Protein AF-0000000084339346 (afdb_homodimer)

Secondary structure (DSSP, 8-state):
-PPPEEEEEEEEESTTPPPPPHHHHHHHHHH-S-EEEEEE-TTS-EEEEEE-EEEETTEEEEEEETTSHHHHHHHH--EEEEEE-B--SSSSEEEEEEEEEEE---HHHHHHHHHHHHHHH-GGG--EE-SSSEEETTEEEEEEEEEEEEEEEEEETTEEEEEEE--/-PPPEEEEEEEEESTTPPPPPHHHHHHHHHH-S-EEEEEE-TTS-EEEEEE-EEEETTEEEEEEETTSHHHHHHHH--EEEEEE-B--SSSSEEEEEEEEEEE---HHHHHHHHHHHHHHH-GGG--EE-SSSEEETTEEEEEEEEEEEEEEEEEETTEEEEEEE--

Radius of gyration: 19.72 Å; Cα contacts (8 Å, |Δi|>4): 810; chains: 2; bounding box: 47×57×42 Å

pLDDT: mean 95.98, std 5.04, range [59.41, 98.94]

Sequence (334 aa):
MTAPLTDPDPRYGEPGAPPTEWAEAERILATAELYWISTVRPDGRPHVTPLLAVWDDGALHVCTGAAERKARNIAANPRVALTTGRNDLVGGTDVVVECVAHRVTDPARLAELATAWEKKYGADWHFDVGAEGFTGPGGVAWVFRLDPTTAFAFGKGPYRQTRYRFTMTAPLTDPDPRYGEPGAPPTEWAEAERILATAELYWISTVRPDGRPHVTPLLAVWDDGALHVCTGAAERKARNIAANPRVALTTGRNDLVGGTDVVVECVAHRVTDPARLAELATAWEKKYGADWHFDVGAEGFTGPGGVAWVFRLDPTTAFAFGKGPYRQTRYRFT

Organism: Pseudonocardia thermophila (NCBI:txid1848)

Nearest PDB structures (foldseek):
  2hti-assembly1_A-2  TM=8.916E-01  e=1.149E-07  Halalkalibacterium halodurans
  2i02-assembly1_A  TM=7.801E-01  e=8.720E-09  Nostoc punctiforme PCC 73102
  3f7e-assembly1_B  TM=7.870E-01  e=8.682E-08  Mycolicibacterium smegmatis
  1rfe-assembly1_A  TM=7.920E-01  e=1.608E-07  Mycobacterium tuberculosis H37Rv
  2fg9-assembly1_A  TM=7.336E-01  e=2.013E-07  Bacteroides thetaiotaomicron VPI-5482

Structure (mmCIF, N/CA/C/O backbone):
data_AF-0000000084339346-model_v1
#
loop_
_entity.id
_entity.type
_entity.pdbx_description
1 polymer "Nitroimidazol reductase NimA, pyridoxamine 5'-phosphate oxidase superfamily"
#
loop_
_atom_site.group_PDB
_atom_site.id
_atom_site.type_symbol
_atom_site.label_atom_id
_atom_site.label_alt_id
_atom_site.label_comp_id
_atom_site.label_asym_id
_atom_site.label_entity_id
_atom_site.label_seq_id
_atom_site.pdbx_PDB_ins_code
_atom_site.Cartn_x
_atom_site.Cartn_y
_atom_site.Cartn_z
_atom_site.occupancy
_atom_site.B_iso_or_equiv
_atom_site.auth_seq_id
_atom_site.auth_comp_id
_atom_site.auth_asym_id
_atom_site.auth_atom_id
_atom_site.pdbx_PDB_model_num
ATOM 1 N N . MET A 1 1 ? 19.922 -15.75 -8.375 1 59.75 1 MET A N 1
ATOM 2 C CA . MET A 1 1 ? 19.906 -14.305 -8.602 1 59.75 1 MET A CA 1
ATOM 3 C C . MET A 1 1 ? 20.875 -13.602 -7.66 1 59.75 1 MET A C 1
ATOM 5 O O . MET A 1 1 ? 21.062 -14.031 -6.523 1 59.75 1 MET A O 1
ATOM 9 N N . THR A 1 2 ? 21.672 -12.711 -8.25 1 76.69 2 THR A N 1
ATOM 10 C CA . THR A 1 2 ? 22.641 -11.969 -7.453 1 76.69 2 THR A CA 1
ATOM 11 C C . THR A 1 2 ? 21.938 -11.102 -6.418 1 76.69 2 THR A C 1
ATOM 13 O O . THR A 1 2 ? 20.875 -10.555 -6.68 1 76.69 2 THR A O 1
ATOM 16 N N . ALA A 1 3 ? 22.422 -11.211 -5.227 1 87.06 3 ALA A N 1
ATOM 17 C CA . ALA A 1 3 ? 21.891 -10.367 -4.156 1 87.06 3 ALA A CA 1
ATOM 18 C C . ALA A 1 3 ? 21.891 -8.898 -4.566 1 87.06 3 ALA A C 1
ATOM 20 O O . ALA A 1 3 ? 22.828 -8.422 -5.211 1 87.06 3 ALA A O 1
ATOM 21 N N . PRO A 1 4 ? 20.797 -8.25 -4.297 1 93.75 4 PRO A N 1
ATOM 22 C CA . PRO A 1 4 ? 20.75 -6.828 -4.652 1 93.75 4 PRO A CA 1
ATOM 23 C C . PRO A 1 4 ? 21.719 -5.98 -3.84 1 93.75 4 PRO A C 1
ATOM 25 O O . PRO A 1 4 ? 22.219 -6.426 -2.799 1 93.75 4 PRO A O 1
ATOM 28 N N . LEU A 1 5 ? 22.047 -4.77 -4.336 1 93 5 LEU A N 1
ATOM 29 C CA . LEU A 1 5 ? 22.875 -3.807 -3.611 1 93 5 LEU A CA 1
ATOM 30 C C . LEU A 1 5 ? 22.078 -3.145 -2.494 1 93 5 LEU A C 1
ATOM 32 O O . LEU A 1 5 ? 21 -2.604 -2.734 1 93 5 LEU A O 1
ATOM 36 N N . THR A 1 6 ? 22.594 -3.254 -1.322 1 92.38 6 THR A N 1
ATOM 37 C CA . THR A 1 6 ? 21.953 -2.664 -0.151 1 92.38 6 THR A CA 1
ATOM 38 C C . THR A 1 6 ? 22.5 -1.26 0.107 1 92.38 6 THR A C 1
ATOM 40 O O . THR A 1 6 ? 23.703 -1.076 0.286 1 92.38 6 THR A O 1
ATOM 43 N N . ASP A 1 7 ? 21.562 -0.334 0.116 1 91.12 7 ASP A N 1
ATOM 44 C CA . ASP A 1 7 ? 21.922 1.072 0.271 1 91.12 7 ASP A CA 1
ATOM 45 C C . ASP A 1 7 ? 21.078 1.737 1.357 1 91.12 7 ASP A C 1
ATOM 47 O O . ASP A 1 7 ? 19.938 2.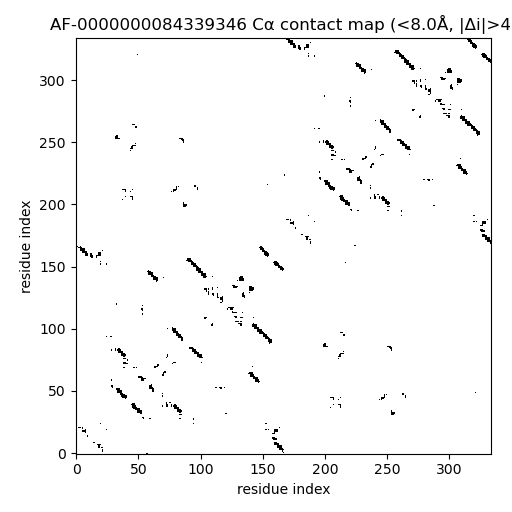125 1.113 1 91.12 7 ASP A O 1
ATOM 51 N N . PRO A 1 8 ? 21.672 1.896 2.527 1 88.12 8 PRO A N 1
ATOM 52 C CA . PRO A 1 8 ? 20.922 2.658 3.527 1 88.12 8 PRO A CA 1
ATOM 53 C C . PRO A 1 8 ? 20.75 4.125 3.145 1 88.12 8 PRO A C 1
ATOM 55 O O . PRO A 1 8 ? 21.656 4.727 2.562 1 88.12 8 PRO A O 1
ATOM 58 N N . ASP A 1 9 ? 19.562 4.656 3.348 1 87.12 9 ASP A N 1
ATOM 59 C CA . ASP A 1 9 ? 19.328 6.074 3.104 1 87.12 9 ASP A CA 1
ATOM 60 C C . ASP A 1 9 ? 19.344 6.863 4.41 1 87.12 9 ASP A C 1
ATOM 62 O O . ASP A 1 9 ? 18.344 6.891 5.133 1 87.12 9 ASP A O 1
ATOM 66 N N . PRO A 1 10 ? 20.406 7.551 4.668 1 82.12 10 PRO A N 1
ATOM 67 C CA . PRO A 1 10 ? 20.547 8.211 5.969 1 82.12 10 PRO A CA 1
ATOM 68 C C . PRO A 1 10 ? 19.641 9.43 6.113 1 82.12 10 PRO A C 1
ATOM 70 O O . PRO A 1 10 ? 19.484 9.969 7.211 1 82.12 10 PRO A O 1
ATOM 73 N N . ARG A 1 11 ? 19.094 9.82 5.051 1 81.56 11 ARG A N 1
ATOM 74 C CA . ARG A 1 11 ? 18.188 10.969 5.121 1 81.56 11 ARG A CA 1
ATOM 75 C C . ARG A 1 11 ? 16.922 10.625 5.883 1 81.56 11 ARG A C 1
ATOM 77 O O . ARG A 1 11 ? 16.219 11.508 6.379 1 81.56 11 ARG A O 1
ATOM 84 N N . TYR A 1 12 ? 16.703 9.289 5.879 1 84.94 12 TYR A N 1
ATOM 85 C CA . TYR A 1 12 ? 15.445 8.844 6.465 1 84.94 12 TYR A CA 1
ATOM 86 C C . TYR A 1 12 ? 15.68 7.855 7.598 1 84.94 12 TYR A C 1
ATOM 88 O O . TYR A 1 12 ? 16.234 6.777 7.379 1 84.94 12 TYR A O 1
ATOM 96 N N . GLY A 1 13 ? 15.25 8.281 8.734 1 85.5 13 GLY A N 1
ATOM 97 C CA . GLY A 1 13 ? 15.43 7.43 9.898 1 85.5 13 GLY A CA 1
ATOM 98 C C . GLY A 1 13 ? 16.297 8.062 10.977 1 85.5 13 GLY A C 1
ATOM 99 O O . GLY A 1 13 ? 16.625 9.242 10.898 1 85.5 13 GLY A O 1
ATOM 100 N N . GLU A 1 14 ? 16.547 7.254 11.984 1 90.06 14 GLU A N 1
ATOM 101 C CA . GLU A 1 14 ? 17.344 7.703 13.125 1 90.06 14 GLU A CA 1
ATOM 102 C C . GLU A 1 14 ? 18.828 7.652 12.805 1 90.06 14 GLU A C 1
ATOM 104 O O . GLU A 1 14 ? 19.297 6.727 12.148 1 90.06 14 GLU A O 1
ATOM 109 N N . PRO A 1 15 ? 19.516 8.68 13.273 1 88 15 PRO A N 1
ATOM 110 C CA . PRO A 1 15 ? 20.953 8.688 13.039 1 88 15 PRO A CA 1
ATOM 111 C C . PRO A 1 15 ? 21.641 7.418 13.539 1 88 15 PRO A C 1
ATOM 113 O O . PRO A 1 15 ? 21.375 6.961 14.648 1 88 15 PRO A O 1
ATOM 116 N N . GLY A 1 16 ? 22.438 6.824 12.68 1 88.06 16 GLY A N 1
ATOM 117 C CA . GLY A 1 16 ? 23.266 5.695 13.078 1 88.06 16 GLY A CA 1
ATOM 118 C C . GLY A 1 16 ? 22.531 4.367 13.008 1 88.06 16 GLY A C 1
ATOM 119 O O . GLY A 1 16 ? 23.125 3.318 13.297 1 88.06 16 GLY A O 1
ATOM 120 N N . ALA A 1 17 ? 21.266 4.43 12.703 1 91.25 17 ALA A N 1
ATOM 121 C CA . ALA A 1 17 ? 20.531 3.17 12.586 1 91.25 17 ALA A CA 1
ATOM 122 C C . ALA A 1 17 ? 21.125 2.293 11.484 1 91.25 17 ALA A C 1
ATOM 124 O O . ALA A 1 17 ? 21.312 2.75 10.359 1 91.25 17 ALA A O 1
ATOM 125 N N . PRO A 1 18 ? 21.438 1.086 11.766 1 92.38 18 PRO A N 1
ATOM 126 C CA . PRO A 1 18 ? 22 0.207 10.742 1 92.38 18 PRO A CA 1
ATOM 127 C C . PRO A 1 18 ? 20.984 -0.182 9.672 1 92.38 18 PRO A C 1
ATOM 129 O O . PRO A 1 18 ? 19.781 -0.209 9.938 1 92.38 18 PRO A O 1
ATOM 132 N N . PRO A 1 19 ? 21.531 -0.507 8.469 1 95 19 PRO A N 1
ATOM 133 C CA . PRO A 1 19 ? 20.609 -0.946 7.426 1 95 19 PRO A CA 1
ATOM 134 C C . PRO A 1 19 ? 19.953 -2.285 7.746 1 95 19 PRO A C 1
ATOM 136 O O . PRO A 1 19 ? 20.484 -3.072 8.531 1 95 19 PRO A O 1
ATOM 139 N N . THR A 1 20 ? 18.734 -2.463 7.223 1 96.81 20 THR A N 1
ATOM 140 C CA . THR A 1 20 ? 18.141 -3.797 7.195 1 96.81 20 THR A CA 1
ATOM 141 C C . THR A 1 20 ? 18.797 -4.656 6.117 1 96.81 20 THR A C 1
ATOM 143 O O . THR A 1 20 ? 18.734 -4.332 4.93 1 96.81 20 THR A O 1
ATOM 146 N N . GLU A 1 21 ? 19.375 -5.699 6.504 1 96.69 21 GLU A N 1
ATOM 147 C CA . GLU A 1 21 ? 20.016 -6.566 5.516 1 96.69 21 GLU A CA 1
ATOM 148 C C . GLU A 1 21 ? 18.984 -7.207 4.594 1 96.69 21 GLU A C 1
ATOM 150 O O . GLU A 1 21 ? 17.859 -7.504 5.016 1 96.69 21 GLU A O 1
ATOM 155 N N . TRP A 1 22 ? 19.453 -7.445 3.371 1 97.12 22 TRP A N 1
ATOM 156 C CA . TRP A 1 22 ? 18.547 -8.016 2.385 1 97.12 22 TRP A CA 1
ATOM 157 C C . TRP A 1 22 ? 17.984 -9.344 2.867 1 97.12 22 TRP A C 1
ATOM 159 O O . TRP A 1 22 ? 16.797 -9.641 2.656 1 97.12 22 TRP A O 1
ATOM 169 N N . ALA A 1 23 ? 18.766 -10.156 3.504 1 97.25 23 ALA A N 1
ATOM 170 C CA . ALA A 1 23 ? 18.312 -11.461 3.986 1 97.25 23 ALA A CA 1
ATOM 171 C C . ALA A 1 23 ? 17.109 -11.312 4.902 1 97.25 23 ALA A C 1
ATOM 173 O O . ALA A 1 23 ? 16.188 -12.148 4.875 1 97.25 23 ALA A O 1
ATOM 174 N N . GLU A 1 24 ? 17.109 -10.289 5.688 1 97.31 24 GLU A N 1
ATOM 175 C CA . GLU A 1 24 ? 15.977 -10.031 6.574 1 97.31 24 GLU A CA 1
ATOM 176 C C . GLU A 1 24 ? 14.742 -9.602 5.785 1 97.31 24 GLU A C 1
ATOM 178 O O . GLU A 1 24 ? 13.641 -10.109 6.023 1 97.31 24 GLU A O 1
ATOM 183 N N . ALA A 1 25 ? 14.914 -8.68 4.805 1 98.12 25 ALA A N 1
ATOM 184 C CA . ALA A 1 25 ? 13.805 -8.242 3.959 1 98.12 25 ALA A CA 1
ATOM 185 C C . ALA A 1 25 ? 13.227 -9.414 3.172 1 98.12 25 ALA A C 1
ATOM 187 O O . ALA A 1 25 ? 12.008 -9.547 3.047 1 98.12 25 ALA A O 1
ATOM 188 N N . GLU A 1 26 ? 14.078 -10.203 2.703 1 98.06 26 GLU A N 1
ATOM 189 C CA . GLU A 1 26 ? 13.664 -11.375 1.938 1 98.06 26 GLU A CA 1
ATOM 190 C C . GLU A 1 26 ? 12.852 -12.336 2.797 1 98.06 26 GLU A C 1
ATOM 192 O O . GLU A 1 26 ? 11.844 -12.891 2.34 1 98.06 26 GLU A O 1
ATOM 197 N N . ARG A 1 27 ? 13.305 -12.57 4.004 1 98.25 27 ARG A N 1
ATOM 198 C CA . ARG A 1 27 ? 12.555 -13.414 4.926 1 98.25 27 ARG A CA 1
ATOM 199 C C . ARG A 1 27 ? 11.164 -12.844 5.184 1 98.25 27 ARG A C 1
ATOM 201 O O . ARG A 1 27 ? 10.18 -13.586 5.223 1 98.25 27 ARG A O 1
ATOM 208 N N . ILE A 1 28 ? 11.086 -11.547 5.32 1 98.62 28 ILE A N 1
ATOM 209 C CA . ILE A 1 28 ? 9.805 -10.883 5.535 1 98.62 28 ILE A CA 1
ATOM 210 C C . ILE A 1 28 ? 8.906 -11.102 4.324 1 98.62 28 ILE A C 1
ATOM 212 O O . ILE A 1 28 ? 7.738 -11.477 4.473 1 98.62 28 ILE A O 1
ATOM 216 N N . LEU A 1 29 ? 9.453 -10.961 3.139 1 98.56 29 LEU A N 1
ATOM 217 C CA . LEU A 1 29 ? 8.688 -11.164 1.912 1 98.56 29 LEU A CA 1
ATOM 218 C C . LEU A 1 29 ? 8.203 -12.609 1.812 1 98.56 29 LEU A C 1
ATOM 220 O O . LEU A 1 29 ? 7.059 -12.852 1.414 1 98.56 29 LEU A O 1
ATOM 224 N N . ALA A 1 30 ? 9.023 -13.5 2.205 1 98.56 30 ALA A N 1
ATOM 225 C CA . ALA A 1 30 ? 8.727 -14.922 2.047 1 98.56 30 ALA A CA 1
ATOM 226 C C . ALA A 1 30 ? 7.66 -15.367 3.045 1 98.56 30 ALA A C 1
ATOM 228 O O . ALA A 1 30 ? 6.855 -16.25 2.75 1 98.56 30 ALA A O 1
ATOM 229 N N . THR A 1 31 ? 7.609 -14.75 4.207 1 98.44 31 THR A N 1
ATOM 230 C CA . THR A 1 31 ? 6.793 -15.305 5.281 1 98.44 31 THR A CA 1
ATOM 231 C C . THR A 1 31 ? 5.523 -14.477 5.477 1 98.44 31 THR A C 1
ATOM 233 O O . THR A 1 31 ? 4.59 -14.914 6.156 1 98.44 31 THR A O 1
ATOM 236 N N . ALA A 1 32 ? 5.496 -13.25 4.938 1 98.62 32 ALA A N 1
ATOM 237 C CA . ALA A 1 32 ? 4.297 -12.43 5.082 1 98.62 32 ALA A CA 1
ATOM 238 C C . ALA A 1 32 ? 3.055 -13.18 4.602 1 98.62 32 ALA A C 1
ATOM 240 O O . ALA A 1 32 ? 3.104 -13.891 3.598 1 98.62 32 ALA A O 1
ATOM 241 N N . GLU A 1 33 ? 1.927 -12.992 5.27 1 98.62 33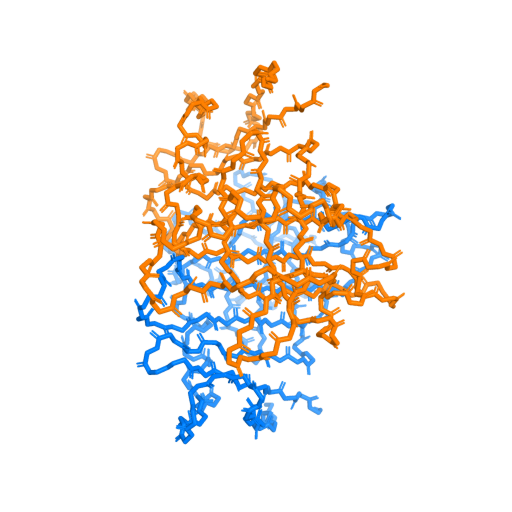 GLU A N 1
ATOM 242 C CA . GLU A 1 33 ? 0.697 -13.688 4.91 1 98.62 33 GLU A CA 1
ATOM 243 C C . GLU A 1 33 ? -0.072 -12.93 3.83 1 98.62 33 GLU A C 1
ATOM 245 O O . GLU A 1 33 ? -0.75 -13.539 3.002 1 98.62 33 GLU A O 1
ATOM 250 N N . LEU A 1 34 ? -0.039 -11.672 3.891 1 98.69 34 LEU A N 1
ATOM 251 C CA . LEU A 1 34 ? -0.833 -10.812 3.02 1 98.69 34 LEU A CA 1
ATOM 252 C C . LEU A 1 34 ? 0.01 -9.672 2.473 1 98.69 34 LEU A C 1
ATOM 254 O O . LEU A 1 34 ? 0.98 -9.25 3.107 1 98.69 34 LEU A O 1
ATOM 258 N N . TYR A 1 35 ? -0.315 -9.234 1.311 1 98.88 35 TYR A N 1
ATOM 259 C CA . TYR A 1 35 ? 0.328 -8.117 0.622 1 98.88 35 TYR A CA 1
ATOM 260 C C . TYR A 1 35 ? -0.708 -7.164 0.041 1 98.88 35 TYR A C 1
ATOM 262 O O . TYR A 1 35 ? -1.89 -7.504 -0.057 1 98.88 35 TYR A O 1
ATOM 270 N N . TRP A 1 36 ? -0.318 -5.953 -0.237 1 98.94 36 TRP A N 1
ATOM 271 C CA . TRP A 1 36 ? -1.094 -5.023 -1.051 1 98.94 36 TRP A CA 1
ATOM 272 C C . TRP A 1 36 ? -0.366 -4.703 -2.354 1 98.94 36 TRP A C 1
ATOM 274 O O . TRP A 1 36 ? 0.794 -4.285 -2.336 1 98.94 36 TRP A O 1
ATOM 284 N N . ILE A 1 37 ? -1.044 -4.914 -3.449 1 98.94 37 ILE A N 1
ATOM 285 C CA . ILE A 1 37 ? -0.45 -4.559 -4.734 1 98.94 37 ILE A CA 1
ATOM 286 C C . ILE A 1 37 ? -0.959 -3.191 -5.18 1 98.94 37 ILE A C 1
ATOM 288 O O . ILE A 1 37 ? -2.16 -2.92 -5.121 1 98.94 37 ILE A O 1
ATOM 292 N N . SER A 1 38 ? -0.048 -2.342 -5.559 1 98.94 38 SER A N 1
ATOM 293 C CA . SER A 1 38 ? -0.352 -1.052 -6.168 1 98.94 38 SER A CA 1
ATOM 294 C C . SER A 1 38 ? -0.122 -1.087 -7.676 1 98.94 38 SER A C 1
ATOM 296 O O . SER A 1 38 ? 1.004 -1.294 -8.133 1 98.94 38 SER A O 1
ATOM 298 N N . THR A 1 39 ? -1.154 -0.955 -8.398 1 98.94 39 THR A N 1
ATOM 299 C CA . THR A 1 39 ? -1.119 -0.802 -9.852 1 98.94 39 THR A CA 1
ATOM 300 C C . THR A 1 39 ? -1.596 0.588 -10.258 1 98.94 39 THR A C 1
ATOM 302 O O . THR A 1 39 ? -1.964 1.399 -9.406 1 98.94 39 THR A O 1
ATOM 305 N N . VAL A 1 40 ? -1.451 0.902 -11.578 1 98.88 40 VAL A N 1
ATOM 306 C CA . VAL A 1 40 ? -1.853 2.225 -12.047 1 98.88 40 VAL A CA 1
ATOM 307 C C . VAL A 1 40 ? -2.939 2.088 -13.109 1 98.88 40 VAL A C 1
ATOM 309 O O . VAL A 1 40 ? -2.768 1.362 -14.094 1 98.88 40 VAL A O 1
ATOM 312 N N . ARG A 1 41 ? -4.066 2.732 -12.844 1 98.44 41 ARG A N 1
ATOM 313 C CA . ARG A 1 41 ? -5.172 2.76 -13.797 1 98.44 41 ARG A CA 1
ATOM 314 C C . ARG A 1 41 ? -4.789 3.521 -15.062 1 98.44 41 ARG A C 1
ATOM 316 O O . ARG A 1 41 ? -3.863 4.332 -15.047 1 98.44 41 ARG A O 1
ATOM 323 N N . PRO A 1 42 ? -5.582 3.348 -16.156 1 97.25 42 PRO A N 1
ATOM 324 C CA . PRO A 1 42 ? -5.285 4.055 -17.406 1 97.25 42 PRO A CA 1
ATOM 325 C C . PRO A 1 42 ? -5.336 5.574 -17.25 1 97.25 42 PRO A C 1
ATOM 327 O O . PRO A 1 42 ? -4.645 6.297 -17.969 1 97.25 42 PRO A O 1
ATOM 330 N N . ASP A 1 43 ? -6.051 6.074 -16.297 1 96.94 43 ASP A N 1
ATOM 331 C CA . ASP A 1 43 ? -6.188 7.512 -16.109 1 96.94 43 ASP A CA 1
ATOM 332 C C . ASP A 1 43 ? -5.141 8.039 -15.133 1 96.94 43 ASP A C 1
ATOM 334 O O . ASP A 1 43 ? -5.207 9.195 -14.703 1 96.94 43 ASP A O 1
ATOM 338 N N . GLY A 1 44 ? -4.242 7.156 -14.688 1 97.56 44 GLY A N 1
ATOM 339 C CA . GLY A 1 44 ? -3.104 7.586 -13.891 1 97.56 44 GLY A CA 1
ATOM 340 C C . GLY A 1 44 ? -3.332 7.449 -12.398 1 97.56 44 GLY A C 1
ATOM 341 O O . GLY A 1 44 ? -2.432 7.715 -11.602 1 97.56 44 GLY A O 1
ATOM 342 N N . ARG A 1 45 ? -4.508 7.016 -11.977 1 98.19 45 ARG A N 1
ATOM 343 C CA . ARG A 1 45 ? -4.797 6.832 -10.555 1 98.19 45 ARG A CA 1
ATOM 344 C C . ARG A 1 45 ? -4.184 5.539 -10.031 1 98.19 45 ARG A C 1
ATOM 346 O O . ARG A 1 45 ? -4.238 4.508 -10.703 1 98.19 45 ARG A O 1
ATOM 353 N N . PRO A 1 46 ? -3.592 5.66 -8.828 1 98.81 46 PRO A N 1
ATOM 354 C CA . PRO A 1 46 ? -3.191 4.387 -8.234 1 98.81 46 PRO A CA 1
ATOM 355 C C . PRO A 1 46 ? -4.387 3.521 -7.832 1 98.81 46 PRO A C 1
ATOM 357 O O . PRO A 1 46 ? -5.465 4.047 -7.547 1 98.81 46 PRO A O 1
ATOM 360 N N . HIS A 1 47 ? -4.258 2.258 -7.902 1 98.81 47 HIS A N 1
ATOM 361 C CA . HIS A 1 47 ? -5.215 1.229 -7.512 1 98.81 47 HIS A CA 1
ATOM 362 C C . HIS A 1 47 ? -4.566 0.194 -6.594 1 98.81 47 HIS A C 1
ATOM 364 O O . HIS A 1 47 ? -3.588 -0.453 -6.977 1 98.81 47 HIS A O 1
ATOM 370 N N . VAL A 1 48 ? -5.082 0.053 -5.352 1 98.94 48 VAL A N 1
ATOM 371 C CA . VAL A 1 48 ? -4.441 -0.809 -4.363 1 98.94 48 VAL A CA 1
ATOM 372 C C . VAL A 1 48 ? -5.438 -1.853 -3.863 1 98.94 48 VAL A C 1
ATOM 374 O O . VAL A 1 48 ? -6.547 -1.512 -3.451 1 98.94 48 VAL A O 1
ATOM 377 N N . THR A 1 49 ? -5.074 -3.088 -3.902 1 98.69 49 THR A N 1
ATOM 378 C CA . THR A 1 49 ? -5.895 -4.176 -3.381 1 98.69 49 THR A CA 1
ATOM 379 C C . THR A 1 49 ? -5.031 -5.199 -2.643 1 98.69 49 THR A C 1
ATOM 381 O O . THR A 1 49 ? -3.861 -5.391 -2.98 1 98.69 49 THR A O 1
ATOM 384 N N . PRO A 1 50 ? -5.594 -5.805 -1.652 1 98.56 50 PRO A N 1
ATOM 385 C CA . PRO A 1 50 ? -4.863 -6.898 -1.003 1 98.56 50 PRO A CA 1
ATOM 386 C C . PRO A 1 50 ? -4.879 -8.188 -1.821 1 98.56 50 PRO A C 1
ATOM 388 O O . PRO A 1 50 ? -5.797 -8.406 -2.615 1 98.56 50 PRO A O 1
ATOM 391 N N . LEU A 1 51 ? -3.859 -9 -1.646 1 98.38 51 LEU A N 1
ATOM 392 C CA . LEU A 1 51 ? -3.812 -10.312 -2.277 1 98.38 51 LEU A CA 1
ATOM 393 C C . LEU A 1 51 ? -2.711 -11.172 -1.663 1 98.38 51 LEU A C 1
ATOM 395 O O . LEU A 1 51 ? -1.91 -10.68 -0.863 1 98.38 51 LEU A O 1
ATOM 399 N N . LEU A 1 52 ? -2.66 -12.438 -1.98 1 98.38 52 LEU A N 1
ATOM 400 C CA . LEU A 1 52 ? -1.643 -13.383 -1.537 1 98.38 52 LEU A CA 1
ATOM 401 C C . LEU A 1 52 ? -0.47 -13.414 -2.512 1 98.38 52 LEU A C 1
ATOM 403 O O . LEU A 1 52 ? -0.636 -13.133 -3.699 1 98.38 52 LEU A O 1
ATOM 407 N N . ALA A 1 53 ? 0.645 -13.742 -2.023 1 98.88 53 ALA A N 1
ATOM 408 C CA . ALA A 1 53 ? 1.828 -13.898 -2.865 1 98.88 53 ALA A CA 1
ATOM 409 C C . ALA A 1 53 ? 2.721 -15.023 -2.354 1 98.88 53 ALA A C 1
ATOM 411 O O . ALA A 1 53 ? 2.689 -15.359 -1.165 1 98.88 53 ALA A O 1
ATOM 412 N N . VAL A 1 54 ? 3.492 -15.555 -3.234 1 98.81 54 VAL A N 1
ATOM 413 C CA . VAL A 1 54 ? 4.516 -16.547 -2.922 1 98.81 54 VAL A CA 1
ATOM 414 C C . VAL A 1 54 ? 5.879 -16.062 -3.402 1 98.81 54 VAL A C 1
ATOM 416 O O . VAL A 1 54 ? 6.012 -15.578 -4.535 1 98.81 54 VAL A O 1
ATOM 419 N N . TRP A 1 55 ? 6.801 -16.062 -2.494 1 98.5 55 TRP A N 1
ATOM 420 C CA . TRP A 1 55 ? 8.188 -15.773 -2.846 1 98.5 55 TRP A CA 1
ATOM 421 C C . TRP A 1 55 ? 8.891 -17.031 -3.354 1 98.5 55 TRP A C 1
ATOM 423 O O . TRP A 1 55 ? 9 -18.031 -2.631 1 98.5 55 TRP A O 1
ATOM 433 N N . ASP A 1 56 ? 9.289 -17.016 -4.617 1 97.88 56 ASP A N 1
ATOM 434 C CA . ASP A 1 56 ? 9.961 -18.156 -5.242 1 97.88 56 ASP A CA 1
ATOM 435 C C . ASP A 1 56 ? 10.898 -17.688 -6.355 1 97.88 56 ASP A C 1
ATOM 437 O O . ASP A 1 56 ? 10.555 -16.812 -7.152 1 97.88 56 ASP A O 1
ATOM 441 N N . ASP A 1 57 ? 12.148 -18.203 -6.352 1 95.75 57 ASP A N 1
ATOM 442 C CA . ASP A 1 57 ? 13.148 -17.922 -7.371 1 95.75 57 ASP A CA 1
ATOM 443 C C . ASP A 1 57 ? 13.438 -16.422 -7.473 1 95.75 57 ASP A C 1
ATOM 445 O O . ASP A 1 57 ? 13.398 -15.852 -8.562 1 95.75 57 ASP A O 1
ATOM 449 N N . GLY A 1 58 ? 13.531 -15.773 -6.375 1 96.06 58 GLY A N 1
ATOM 450 C CA . GLY A 1 58 ? 13.992 -14.391 -6.301 1 96.06 58 GLY A CA 1
ATOM 451 C C . GLY A 1 58 ? 12.922 -13.383 -6.691 1 96.06 58 GLY A C 1
ATOM 452 O O . GLY A 1 58 ? 13.234 -12.234 -7.016 1 96.06 58 GLY A O 1
ATOM 453 N N . ALA A 1 59 ? 11.656 -13.82 -6.652 1 97.88 59 ALA A N 1
ATOM 454 C CA . ALA A 1 59 ? 10.57 -12.922 -7.027 1 97.88 59 ALA A CA 1
ATOM 455 C C . ALA A 1 59 ? 9.289 -13.266 -6.277 1 97.88 59 ALA A C 1
ATOM 457 O O . ALA A 1 59 ? 9.117 -14.398 -5.824 1 97.88 59 ALA A O 1
ATOM 458 N N . LEU A 1 60 ? 8.484 -12.297 -6.16 1 98.5 60 LEU A N 1
ATOM 459 C CA . LEU A 1 60 ? 7.113 -12.547 -5.715 1 98.5 60 LEU A CA 1
ATOM 460 C C . LEU A 1 60 ? 6.238 -12.984 -6.883 1 98.5 60 LEU A C 1
ATOM 462 O O . LEU A 1 60 ? 6.383 -12.477 -8 1 98.5 60 LEU A O 1
ATOM 466 N N . HIS A 1 61 ? 5.355 -13.898 -6.621 1 98.94 61 HIS A N 1
ATOM 467 C CA . HIS A 1 61 ? 4.316 -14.32 -7.551 1 98.94 61 HIS A CA 1
ATOM 468 C C . HIS A 1 61 ? 2.926 -14.062 -6.98 1 98.94 61 HIS A C 1
ATOM 470 O O . HIS A 1 61 ? 2.68 -14.312 -5.797 1 98.94 61 HIS A O 1
ATOM 476 N N . VAL A 1 62 ? 2.07 -13.531 -7.832 1 98.88 62 VAL A N 1
ATOM 477 C CA . VAL A 1 62 ? 0.694 -13.258 -7.426 1 98.88 62 VAL A CA 1
ATOM 478 C C . VAL A 1 62 ? -0.272 -13.844 -8.453 1 98.88 62 VAL A C 1
ATOM 480 O O . VAL A 1 62 ? 0.134 -14.211 -9.555 1 98.88 62 VAL A O 1
ATOM 483 N N . CYS A 1 63 ? -1.539 -13.938 -8.078 1 98.44 63 CYS A N 1
ATOM 484 C CA . CYS A 1 63 ? -2.578 -14.328 -9.023 1 98.44 63 CYS A CA 1
ATOM 485 C C . CYS A 1 63 ? -3.852 -13.516 -8.797 1 98.44 63 CYS A C 1
ATOM 487 O O . CYS A 1 63 ? -4.074 -13 -7.707 1 98.44 63 CYS A O 1
ATOM 489 N N . THR A 1 64 ? -4.547 -13.32 -9.758 1 97.38 64 THR A N 1
ATOM 490 C CA . THR A 1 64 ? -5.789 -12.562 -9.734 1 97.38 64 THR A CA 1
ATOM 491 C C . THR A 1 64 ? -6.695 -12.961 -10.891 1 97.38 64 THR A C 1
ATOM 493 O O . THR A 1 64 ? -6.215 -13.422 -11.93 1 97.38 64 THR A O 1
ATOM 496 N N . GLY A 1 65 ? -8.008 -12.797 -10.672 1 95.56 65 GLY A N 1
ATOM 497 C CA . GLY A 1 65 ? -8.914 -13.023 -11.789 1 95.56 65 GLY A CA 1
ATOM 498 C C . GLY A 1 65 ? -8.578 -12.18 -13.008 1 95.56 65 GLY A C 1
ATOM 499 O O . GLY A 1 65 ? -8.219 -11.016 -12.875 1 95.56 65 GLY A O 1
ATOM 500 N N . ALA A 1 66 ? -8.75 -12.773 -14.141 1 90.81 66 ALA A N 1
ATOM 501 C CA . ALA A 1 66 ? -8.367 -12.133 -15.398 1 90.81 66 ALA A CA 1
ATOM 502 C C . ALA A 1 66 ? -9.188 -10.867 -15.641 1 90.81 66 ALA A C 1
ATOM 504 O O . ALA A 1 66 ? -8.711 -9.93 -16.297 1 90.81 66 ALA A O 1
ATOM 505 N N . ALA A 1 67 ? -10.383 -10.812 -15.125 1 92.38 67 ALA A N 1
ATOM 506 C CA . ALA A 1 67 ? -11.273 -9.688 -15.398 1 92.38 67 ALA A CA 1
ATOM 507 C C . ALA A 1 67 ? -11.164 -8.625 -14.312 1 92.38 67 ALA A C 1
ATOM 509 O O . ALA A 1 67 ? -11.789 -7.562 -14.406 1 92.38 67 ALA A O 1
ATOM 510 N N . GLU A 1 68 ? -10.406 -8.875 -13.297 1 95.25 68 GLU A N 1
ATOM 511 C CA . GLU A 1 68 ? -10.266 -7.922 -12.195 1 95.25 68 GLU A CA 1
ATOM 512 C C . GLU A 1 68 ? -9.484 -6.688 -12.625 1 95.25 68 GLU A C 1
ATOM 514 O O . GLU A 1 68 ? -8.672 -6.75 -13.555 1 95.25 68 GLU A O 1
ATOM 519 N N . ARG A 1 69 ? -9.742 -5.609 -11.961 1 96.19 69 ARG A N 1
ATOM 520 C CA . ARG A 1 69 ? -9.172 -4.312 -12.312 1 96.19 69 ARG A CA 1
ATOM 521 C C . ARG A 1 69 ? -7.648 -4.367 -12.297 1 96.19 69 ARG A C 1
ATOM 523 O O . ARG A 1 69 ? -6.996 -3.814 -13.188 1 96.19 69 ARG A O 1
ATOM 530 N N . LYS A 1 70 ? -7.066 -5.047 -11.258 1 97.94 70 LYS A N 1
ATOM 531 C CA . LYS A 1 70 ? -5.609 -5.082 -11.18 1 97.94 70 LYS A CA 1
ATOM 532 C C . LYS A 1 70 ? -5.012 -5.836 -12.367 1 97.94 70 LYS A C 1
ATOM 534 O O . LYS A 1 70 ? -3.941 -5.48 -12.859 1 97.94 70 LYS A O 1
ATOM 539 N N . ALA A 1 71 ? -5.645 -6.875 -12.836 1 97.5 71 ALA A N 1
ATOM 540 C CA . ALA A 1 71 ? -5.172 -7.578 -14.023 1 97.5 71 ALA A CA 1
ATOM 541 C C . ALA A 1 71 ? -5.199 -6.672 -15.25 1 97.5 71 ALA A C 1
ATOM 543 O O . ALA A 1 71 ? -4.25 -6.648 -16.031 1 97.5 71 ALA A O 1
ATOM 544 N N . ARG A 1 72 ? -6.281 -5.934 -15.414 1 97.94 72 ARG A N 1
ATOM 545 C CA . ARG A 1 72 ? -6.402 -5 -16.531 1 97.94 72 ARG A CA 1
ATOM 546 C C . ARG A 1 72 ? -5.336 -3.912 -16.453 1 97.94 72 ARG A C 1
ATOM 548 O O . ARG A 1 72 ? -4.758 -3.531 -17.469 1 97.94 72 ARG A O 1
ATOM 555 N N . ASN A 1 73 ? -5.148 -3.41 -15.273 1 98.75 73 ASN A N 1
ATOM 556 C CA . ASN A 1 73 ? -4.105 -2.404 -15.086 1 98.75 73 ASN A CA 1
ATOM 557 C C . ASN A 1 73 ? -2.736 -2.932 -15.508 1 98.75 73 ASN A C 1
ATOM 559 O O . ASN A 1 73 ? -1.993 -2.25 -16.219 1 98.75 73 ASN A O 1
ATOM 563 N N . ILE A 1 74 ? -2.404 -4.148 -15.016 1 98.69 74 ILE A N 1
ATOM 564 C CA . ILE A 1 74 ? -1.103 -4.754 -15.273 1 98.69 74 ILE A CA 1
ATOM 565 C C . ILE A 1 74 ? -0.909 -4.938 -16.781 1 98.69 74 ILE A C 1
ATOM 567 O O . ILE A 1 74 ? 0.19 -4.73 -17.297 1 98.69 74 ILE A O 1
ATOM 571 N N . ALA A 1 75 ? -1.96 -5.312 -17.484 1 97.5 75 ALA A N 1
ATOM 572 C CA . ALA A 1 75 ? -1.894 -5.496 -18.922 1 97.5 75 ALA A CA 1
ATOM 573 C C . ALA A 1 75 ? -1.494 -4.199 -19.625 1 97.5 75 ALA A C 1
ATOM 575 O O . ALA A 1 75 ? -0.764 -4.223 -20.625 1 97.5 75 ALA A O 1
ATOM 576 N N . ALA A 1 76 ? -1.951 -3.098 -19.125 1 97.69 76 ALA A N 1
ATOM 577 C CA . ALA A 1 76 ? -1.687 -1.794 -19.719 1 97.69 76 ALA A CA 1
ATOM 578 C C . ALA A 1 76 ? -0.365 -1.217 -19.219 1 97.69 76 ALA A C 1
ATOM 580 O O . ALA A 1 76 ? 0.313 -0.486 -19.953 1 97.69 76 ALA A O 1
ATOM 581 N N . ASN A 1 77 ? 0.005 -1.42 -18.031 1 98.5 77 ASN A N 1
ATOM 582 C CA . ASN A 1 77 ? 1.199 -0.943 -17.344 1 98.5 77 ASN A CA 1
ATOM 583 C C . ASN A 1 77 ? 1.729 -1.98 -16.359 1 98.5 77 ASN A C 1
ATOM 585 O O . ASN A 1 77 ? 1.246 -2.072 -15.227 1 98.5 77 ASN A O 1
ATOM 589 N N . PRO A 1 78 ? 2.715 -2.773 -16.75 1 98.75 78 PRO A N 1
ATOM 590 C CA . PRO A 1 78 ? 3.154 -3.908 -15.938 1 98.75 78 PRO A CA 1
ATOM 591 C C . PRO A 1 78 ? 3.998 -3.482 -14.742 1 98.75 78 PRO A C 1
ATOM 593 O O . PRO A 1 78 ? 4.438 -4.328 -13.961 1 98.75 78 PRO A O 1
ATOM 596 N N . ARG A 1 79 ? 4.32 -2.213 -14.594 1 98.69 79 ARG A N 1
ATOM 597 C CA . ARG A 1 79 ? 5.062 -1.717 -13.445 1 98.69 79 ARG A CA 1
ATOM 598 C C . ARG A 1 79 ? 4.16 -1.616 -12.219 1 98.69 79 ARG A C 1
ATOM 600 O O . ARG A 1 79 ? 3.172 -0.881 -12.227 1 98.69 79 ARG A O 1
ATOM 607 N N . VAL A 1 80 ? 4.484 -2.352 -11.148 1 98.94 80 VAL A N 1
ATOM 608 C CA . VAL A 1 80 ? 3.65 -2.445 -9.961 1 98.94 80 VAL A CA 1
ATOM 609 C C . VAL A 1 80 ? 4.52 -2.324 -8.711 1 98.94 80 VAL A C 1
ATOM 611 O O . VAL A 1 80 ? 5.75 -2.365 -8.797 1 98.94 80 VAL A O 1
ATOM 614 N N . ALA A 1 81 ? 3.967 -2.104 -7.594 1 98.94 81 ALA A N 1
ATOM 615 C CA . ALA A 1 81 ? 4.621 -2.186 -6.289 1 98.94 81 ALA A CA 1
ATOM 616 C C . ALA A 1 81 ? 3.848 -3.102 -5.344 1 98.94 81 ALA A C 1
ATOM 618 O O . ALA A 1 81 ? 2.617 -3.066 -5.305 1 98.94 81 ALA A O 1
ATOM 619 N N . LEU A 1 82 ? 4.516 -3.949 -4.656 1 98.94 82 LEU A N 1
ATOM 620 C CA . LEU A 1 82 ? 3.928 -4.805 -3.629 1 98.94 82 LEU A CA 1
ATOM 621 C C . LEU A 1 82 ? 4.395 -4.383 -2.24 1 98.94 82 LEU A C 1
ATOM 623 O O . LEU A 1 82 ? 5.59 -4.172 -2.02 1 98.94 82 LEU A O 1
ATOM 627 N N . THR A 1 83 ? 3.461 -4.188 -1.319 1 98.94 83 THR A N 1
ATOM 628 C CA . THR A 1 83 ? 3.729 -3.771 0.053 1 98.94 83 THR A CA 1
ATOM 629 C C . THR A 1 83 ? 3.311 -4.859 1.039 1 98.94 83 THR A C 1
ATOM 631 O O . THR A 1 83 ? 2.254 -5.473 0.882 1 98.94 83 THR A O 1
ATOM 634 N N . THR A 1 84 ? 4.082 -5.148 2.057 1 98.94 84 THR A N 1
ATOM 635 C CA . THR A 1 84 ? 3.664 -5.926 3.217 1 98.94 84 THR A CA 1
ATOM 636 C C . THR A 1 84 ? 4.18 -5.297 4.508 1 98.94 84 THR A C 1
ATOM 638 O O . THR A 1 84 ? 5.203 -4.609 4.504 1 98.94 84 THR A O 1
ATOM 641 N N . GLY A 1 85 ? 3.457 -5.488 5.613 1 98.62 85 GLY A N 1
ATOM 642 C CA . GLY A 1 85 ? 3.777 -4.887 6.898 1 98.62 85 GLY A CA 1
ATOM 643 C C . GLY A 1 85 ? 2.57 -4.742 7.809 1 98.62 85 GLY A C 1
ATOM 644 O O . GLY A 1 85 ? 1.559 -5.422 7.617 1 98.62 85 GLY A O 1
ATOM 645 N N . ARG A 1 86 ? 2.742 -3.977 8.867 1 98.5 86 ARG A N 1
ATOM 646 C CA . ARG A 1 86 ? 1.697 -3.672 9.836 1 98.5 86 ARG A CA 1
ATOM 647 C C . ARG A 1 86 ? 1.632 -2.176 10.125 1 98.5 86 ARG A C 1
ATOM 649 O O . ARG A 1 86 ? 2.664 -1.503 10.172 1 98.5 86 ARG A O 1
ATOM 656 N N . ASN A 1 87 ? 0.47 -1.684 10.359 1 98.56 87 ASN A N 1
ATOM 657 C CA . ASN A 1 87 ? 0.288 -0.247 10.531 1 98.56 87 ASN A CA 1
ATOM 658 C C . ASN A 1 87 ? 0.677 0.199 11.938 1 98.56 87 ASN A C 1
ATOM 660 O O . ASN A 1 87 ? 0.128 1.172 12.461 1 98.56 87 ASN A O 1
ATOM 664 N N . ASP A 1 88 ? 1.56 -0.526 12.578 1 97.81 88 ASP A N 1
ATOM 665 C CA . ASP A 1 88 ? 2.143 -0.099 13.844 1 97.81 88 ASP A CA 1
ATOM 666 C C . ASP A 1 88 ? 3.162 1.018 13.633 1 97.81 88 ASP A C 1
ATOM 668 O O . ASP A 1 88 ? 3.953 0.971 12.688 1 97.81 88 ASP A O 1
ATOM 672 N N . LEU A 1 89 ? 3.119 1.963 14.453 1 96.75 89 LEU A N 1
ATOM 673 C CA . LEU A 1 89 ? 4.098 3.041 14.383 1 96.75 89 LEU A CA 1
ATOM 674 C C . LEU A 1 89 ? 5.469 2.562 14.852 1 96.75 89 LEU A C 1
ATOM 676 O O . LEU A 1 89 ? 6.492 2.949 14.281 1 96.75 89 LEU A O 1
ATOM 680 N N . VAL A 1 90 ? 5.414 1.766 15.938 1 95.31 90 VAL A N 1
ATOM 681 C CA . VAL A 1 90 ? 6.668 1.276 16.5 1 95.31 90 VAL A CA 1
ATOM 682 C C . VAL A 1 90 ? 6.707 -0.249 16.422 1 95.31 90 VAL A C 1
ATOM 684 O O . VAL A 1 90 ? 5.727 -0.919 16.75 1 95.31 90 VAL A O 1
ATOM 687 N N . GLY A 1 91 ? 7.848 -0.716 15.93 1 94.5 91 GLY A N 1
ATOM 688 C CA . GLY A 1 91 ? 8.055 -2.154 15.883 1 94.5 91 GLY A CA 1
ATOM 689 C C . GLY A 1 91 ? 7.785 -2.752 14.516 1 94.5 91 GLY A C 1
ATOM 690 O O . GLY A 1 91 ? 6.805 -2.395 13.859 1 94.5 91 GLY A O 1
ATOM 691 N N . GLY A 1 92 ? 8.695 -3.609 14.109 1 96 92 GLY A N 1
ATOM 692 C CA . GLY A 1 92 ? 8.555 -4.324 12.852 1 96 92 GLY A CA 1
ATOM 693 C C . GLY A 1 92 ? 9.164 -3.59 11.672 1 96 92 GLY A C 1
ATOM 694 O O . GLY A 1 92 ? 9.875 -2.596 11.859 1 96 92 GLY A O 1
ATOM 695 N N . THR A 1 93 ? 9 -4.152 10.516 1 98.31 93 THR A N 1
ATOM 696 C CA . THR A 1 93 ? 9.539 -3.65 9.258 1 98.31 93 THR A CA 1
ATOM 697 C C . THR A 1 93 ? 8.516 -3.785 8.133 1 98.31 93 THR A C 1
ATOM 699 O O . THR A 1 93 ? 7.941 -4.855 7.941 1 98.31 93 THR A O 1
ATOM 702 N N . ASP A 1 94 ? 8.219 -2.654 7.48 1 98.69 94 ASP A N 1
ATOM 703 C CA . ASP A 1 94 ? 7.48 -2.711 6.223 1 98.69 94 ASP A CA 1
ATOM 704 C C . ASP A 1 94 ? 8.422 -2.934 5.043 1 98.69 94 ASP A C 1
ATOM 706 O O . ASP A 1 94 ? 9.523 -2.383 5.012 1 98.69 94 ASP A O 1
ATOM 710 N N . VAL A 1 95 ? 8 -3.678 4.074 1 98.88 95 VAL A N 1
ATOM 711 C CA . VAL A 1 95 ? 8.789 -3.877 2.861 1 98.88 95 VAL A CA 1
ATOM 712 C C . VAL A 1 95 ? 7.945 -3.523 1.636 1 98.88 95 VAL A C 1
ATOM 714 O O . VAL A 1 95 ? 6.781 -3.92 1.538 1 98.88 95 VAL A O 1
ATOM 717 N N . VAL A 1 96 ? 8.492 -2.707 0.787 1 98.94 96 VAL A N 1
ATOM 718 C CA . VAL A 1 96 ? 7.91 -2.363 -0.505 1 98.94 96 VAL A CA 1
ATOM 719 C C . VAL A 1 96 ? 8.828 -2.838 -1.63 1 98.94 96 VAL A C 1
ATOM 721 O O . VAL A 1 96 ? 10.039 -2.58 -1.605 1 98.94 96 VAL A O 1
ATOM 724 N N . VAL A 1 97 ? 8.266 -3.498 -2.594 1 98.88 97 VAL A N 1
ATOM 725 C CA . VAL A 1 97 ? 9.039 -3.967 -3.736 1 98.88 97 VAL A CA 1
ATOM 726 C C . VAL A 1 97 ? 8.453 -3.404 -5.027 1 98.88 97 VAL A C 1
ATOM 728 O O . VAL A 1 97 ? 7.285 -3.641 -5.34 1 98.88 97 VAL A O 1
ATOM 731 N N . GLU A 1 98 ? 9.18 -2.635 -5.699 1 98.81 98 GLU A N 1
ATOM 732 C CA . GLU A 1 98 ? 8.844 -2.201 -7.051 1 98.81 98 GLU A CA 1
ATOM 733 C C . GLU A 1 98 ? 9.242 -3.254 -8.086 1 98.81 98 GLU A C 1
ATOM 735 O O . GLU A 1 98 ? 10.352 -3.789 -8.039 1 98.81 98 GLU A O 1
ATOM 740 N N . CYS A 1 99 ? 8.32 -3.541 -8.969 1 98.69 99 CYS A N 1
ATOM 741 C CA . CYS A 1 99 ? 8.508 -4.707 -9.82 1 98.69 99 CYS A CA 1
ATOM 742 C C . CYS A 1 99 ? 7.965 -4.449 -11.219 1 98.69 99 CYS A C 1
ATOM 744 O O . CYS A 1 99 ? 7.203 -3.504 -11.43 1 98.69 99 CYS A O 1
ATOM 746 N N . VAL A 1 100 ? 8.383 -5.297 -12.117 1 98.75 100 VAL A N 1
ATOM 747 C CA . VAL A 1 100 ? 7.727 -5.492 -13.406 1 98.75 100 VAL A CA 1
ATOM 748 C C . VAL A 1 100 ? 7.02 -6.844 -13.43 1 98.75 100 VAL A C 1
ATOM 750 O O . VAL A 1 100 ? 7.633 -7.875 -13.148 1 98.75 100 VAL A O 1
ATOM 753 N N . ALA A 1 101 ? 5.754 -6.832 -13.758 1 98.88 101 ALA A N 1
ATOM 754 C CA . ALA A 1 101 ? 4.938 -8.039 -13.742 1 98.88 101 ALA A CA 1
ATOM 755 C C . ALA A 1 101 ? 4.984 -8.75 -15.094 1 98.88 101 ALA A C 1
ATOM 757 O O . ALA A 1 101 ? 4.902 -8.102 -16.141 1 98.88 101 ALA A O 1
ATOM 758 N N . HIS A 1 102 ? 5.074 -10.062 -15.039 1 98.56 102 HIS A N 1
ATOM 759 C CA . HIS A 1 102 ? 5.027 -10.914 -16.219 1 98.56 102 HIS A CA 1
ATOM 760 C C . HIS A 1 102 ? 4.07 -12.086 -16.016 1 98.56 102 HIS A C 1
ATOM 762 O O . HIS A 1 102 ? 4.102 -12.742 -14.984 1 98.56 102 HIS A O 1
ATOM 768 N N . ARG A 1 103 ? 3.338 -12.414 -17.078 1 98.44 103 ARG A N 1
ATOM 769 C CA . ARG A 1 103 ? 2.451 -13.57 -17.016 1 98.44 103 ARG A CA 1
ATOM 770 C C . ARG A 1 103 ? 3.248 -14.867 -16.984 1 98.44 103 ARG A C 1
ATOM 772 O O . ARG A 1 103 ? 4.234 -15.023 -17.703 1 98.44 103 ARG A O 1
ATOM 779 N N . VAL A 1 104 ? 2.857 -15.734 -16.109 1 98.5 104 VAL A N 1
ATOM 780 C CA . VAL A 1 104 ? 3.381 -17.094 -16.094 1 98.5 104 VAL A CA 1
ATOM 781 C C . VAL A 1 104 ? 2.41 -18.016 -16.828 1 98.5 104 VAL A C 1
ATOM 783 O O . VAL A 1 104 ? 1.267 -18.203 -16.391 1 98.5 104 VAL A O 1
ATOM 786 N N . THR A 1 105 ? 2.838 -18.641 -17.891 1 97.31 105 THR A N 1
ATOM 787 C CA . THR A 1 105 ? 1.916 -19.453 -18.672 1 97.31 105 THR A CA 1
ATOM 788 C C . THR A 1 105 ? 2.465 -20.859 -18.859 1 97.31 105 THR A C 1
ATOM 790 O O . THR A 1 105 ? 1.747 -21.766 -19.328 1 97.31 105 THR A O 1
ATOM 793 N N . ASP A 1 106 ? 3.76 -21.094 -18.5 1 97.75 106 ASP A N 1
ATOM 794 C CA . ASP A 1 106 ? 4.34 -22.438 -18.594 1 97.75 106 ASP A CA 1
ATOM 795 C C . ASP A 1 106 ? 3.662 -23.391 -17.625 1 97.75 106 ASP A C 1
ATOM 797 O O . ASP A 1 106 ? 3.703 -23.188 -16.406 1 97.75 106 ASP A O 1
ATOM 801 N N .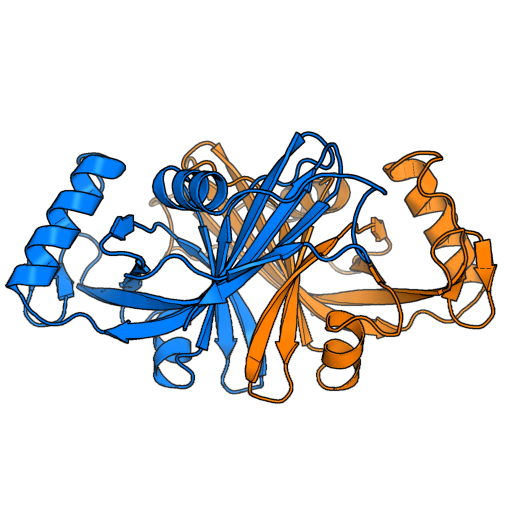 PRO A 1 107 ? 3.066 -24.5 -18.109 1 97.62 107 PRO A N 1
ATOM 802 C CA . PRO A 1 107 ? 2.291 -25.391 -17.234 1 97.62 107 PRO A CA 1
ATOM 803 C C . PRO A 1 107 ? 3.131 -26 -16.109 1 97.62 107 PRO A C 1
ATOM 805 O O . PRO A 1 107 ? 2.637 -26.188 -15 1 97.62 107 PRO A O 1
ATOM 808 N N . ALA A 1 108 ? 4.344 -26.328 -16.438 1 98.06 108 ALA A N 1
ATOM 809 C CA . ALA A 1 108 ? 5.203 -26.922 -15.406 1 98.06 108 ALA A CA 1
ATOM 810 C C . ALA A 1 108 ? 5.469 -25.906 -14.281 1 98.06 108 ALA A C 1
ATOM 812 O O . ALA A 1 108 ? 5.43 -26.266 -13.102 1 98.06 108 ALA A O 1
ATOM 813 N N . ARG A 1 109 ? 5.742 -24.703 -14.664 1 98.5 109 ARG A N 1
ATOM 814 C CA . ARG A 1 109 ? 5.977 -23.641 -13.68 1 98.5 109 ARG A CA 1
ATOM 815 C C . ARG A 1 109 ? 4.711 -23.344 -12.875 1 98.5 109 ARG A C 1
ATOM 817 O O . ARG A 1 109 ? 4.77 -23.156 -11.664 1 98.5 109 ARG A O 1
ATOM 824 N N . LEU A 1 110 ? 3.594 -23.297 -13.539 1 98.69 110 LEU A N 1
ATOM 825 C CA . LEU A 1 110 ? 2.318 -23.094 -12.867 1 98.69 110 LEU A CA 1
ATOM 826 C C . LEU A 1 110 ? 2.064 -24.188 -11.828 1 98.69 110 LEU A C 1
ATOM 828 O O . LEU A 1 110 ? 1.57 -23.906 -10.734 1 98.69 110 LEU A O 1
ATOM 832 N N . ALA A 1 111 ? 2.393 -25.406 -12.148 1 98.5 111 ALA A N 1
ATOM 833 C CA . ALA A 1 111 ? 2.197 -26.516 -11.219 1 98.5 111 ALA A CA 1
ATOM 834 C C . ALA A 1 111 ? 3.066 -26.344 -9.977 1 98.5 111 ALA A C 1
ATOM 836 O O . ALA A 1 111 ? 2.609 -26.578 -8.859 1 98.5 111 ALA A O 1
ATOM 837 N N . GLU A 1 112 ? 4.309 -25.953 -10.211 1 98.69 112 GLU A N 1
ATOM 838 C CA . GLU A 1 112 ? 5.199 -25.688 -9.086 1 98.69 112 GLU A CA 1
ATOM 839 C C . GLU A 1 112 ? 4.629 -24.594 -8.18 1 98.69 112 GLU A C 1
ATOM 841 O O . GLU A 1 112 ? 4.66 -24.734 -6.953 1 98.69 112 GLU A O 1
ATOM 846 N N . LEU A 1 113 ? 4.109 -23.578 -8.773 1 98.81 113 LEU A N 1
ATOM 847 C CA . LEU A 1 113 ? 3.582 -22.438 -8.016 1 98.81 113 LEU A CA 1
ATOM 848 C C . LEU A 1 113 ? 2.299 -22.828 -7.289 1 98.81 113 LEU A C 1
ATOM 850 O O . LEU A 1 113 ? 2.07 -22.391 -6.156 1 98.81 113 LEU A O 1
ATOM 854 N N . ALA A 1 114 ? 1.451 -23.594 -7.938 1 98.5 114 ALA A N 1
ATOM 855 C CA . ALA A 1 114 ? 0.25 -24.094 -7.266 1 98.5 114 ALA A CA 1
ATOM 856 C C . ALA A 1 114 ? 0.605 -24.859 -5.992 1 98.5 114 ALA A C 1
ATOM 858 O O . ALA A 1 114 ? -0.022 -24.656 -4.949 1 98.5 114 ALA A O 1
ATOM 859 N N . THR A 1 115 ? 1.606 -25.672 -6.086 1 98.5 115 THR A N 1
ATOM 860 C CA . THR A 1 115 ? 2.092 -26.406 -4.93 1 98.5 115 THR A CA 1
ATOM 861 C C . THR A 1 115 ? 2.613 -25.469 -3.854 1 98.5 115 THR A C 1
ATOM 863 O O . THR A 1 115 ? 2.336 -25.656 -2.666 1 98.5 115 THR A O 1
ATOM 866 N N . ALA A 1 116 ? 3.336 -24.453 -4.262 1 98.69 116 ALA A N 1
ATOM 867 C CA . ALA A 1 116 ? 3.885 -23.469 -3.322 1 98.69 116 ALA A CA 1
ATOM 868 C C . ALA A 1 116 ? 2.773 -22.719 -2.607 1 98.69 116 ALA A C 1
ATOM 870 O O . ALA A 1 116 ? 2.875 -22.438 -1.41 1 98.69 116 ALA A O 1
ATOM 871 N N . TRP A 1 117 ? 1.695 -22.359 -3.344 1 98.38 117 TRP A N 1
ATOM 872 C CA . TRP A 1 117 ? 0.547 -21.703 -2.74 1 98.38 117 TRP A CA 1
ATOM 873 C C . TRP A 1 117 ? -0.067 -22.562 -1.641 1 98.38 117 TRP A C 1
ATOM 875 O O . TRP A 1 117 ? -0.319 -22.078 -0.534 1 98.38 117 TRP A O 1
ATOM 885 N N . GLU A 1 118 ? -0.324 -23.75 -1.979 1 98.06 118 GLU A N 1
ATOM 886 C CA . GLU A 1 118 ? -0.954 -24.656 -1.019 1 98.06 118 GLU A CA 1
ATOM 887 C C . GLU A 1 118 ? -0.055 -24.891 0.192 1 98.06 118 GLU A C 1
ATOM 889 O O . GLU A 1 118 ? -0.536 -24.969 1.324 1 98.06 118 GLU A O 1
ATOM 894 N N . LYS A 1 119 ? 1.217 -25.062 -0.025 1 98.5 119 LYS A N 1
ATOM 895 C CA . LYS A 1 119 ? 2.172 -25.25 1.063 1 98.5 119 LYS A CA 1
ATOM 896 C C . LYS A 1 119 ? 2.176 -24.062 2.008 1 98.5 119 LYS A C 1
ATOM 898 O O . LYS A 1 119 ? 2.215 -24.219 3.229 1 98.5 119 LYS A O 1
ATOM 903 N N . LYS A 1 120 ? 2.096 -22.891 1.444 1 98.5 120 LYS A N 1
ATOM 904 C CA . LYS A 1 120 ? 2.217 -21.672 2.242 1 98.5 120 LYS A CA 1
ATOM 905 C C . LYS A 1 120 ? 0.9 -21.344 2.939 1 98.5 120 LYS A C 1
ATOM 907 O O . LYS A 1 120 ? 0.897 -20.875 4.082 1 98.5 120 LYS A O 1
ATOM 912 N N . TYR A 1 121 ? -0.227 -21.547 2.303 1 97.88 121 TYR A N 1
ATOM 913 C CA . TYR A 1 121 ? -1.472 -20.969 2.791 1 97.88 121 TYR A CA 1
ATOM 914 C C . TYR A 1 121 ? -2.463 -22.062 3.193 1 97.88 121 TYR A C 1
ATOM 916 O O . TYR A 1 121 ? -3.496 -21.766 3.801 1 97.88 121 TYR A O 1
ATOM 924 N N . GLY A 1 122 ? -2.166 -23.266 2.812 1 97.25 122 GLY A N 1
ATOM 925 C CA . GLY A 1 122 ? -3.025 -24.375 3.209 1 97.25 122 GLY A CA 1
ATOM 926 C C . GLY A 1 122 ? -3.951 -24.844 2.1 1 97.25 122 GLY A C 1
ATOM 927 O O . GLY A 1 122 ? -4 -24.234 1.03 1 97.25 122 GLY A O 1
ATOM 928 N N . ALA A 1 123 ? -4.773 -25.781 2.344 1 95.44 123 ALA A N 1
ATOM 929 C CA . ALA A 1 123 ? -5.543 -26.531 1.354 1 95.44 123 ALA A CA 1
ATOM 930 C C . ALA A 1 123 ? -6.66 -25.672 0.762 1 95.44 123 ALA A C 1
ATOM 932 O O . ALA A 1 123 ? -7.125 -25.938 -0.351 1 95.44 123 ALA A O 1
ATOM 933 N N . ASP A 1 124 ? -7.113 -24.703 1.51 1 92.06 124 ASP A N 1
ATOM 934 C CA . ASP A 1 124 ? -8.156 -23.812 1.013 1 92.06 124 ASP A CA 1
ATOM 935 C C . ASP A 1 124 ? -7.668 -23.016 -0.202 1 92.06 124 ASP A C 1
ATOM 937 O O . ASP A 1 124 ? -8.469 -22.438 -0.934 1 92.06 124 ASP A O 1
ATOM 941 N N . TRP A 1 125 ? -6.395 -23.062 -0.489 1 94.56 125 TRP A N 1
ATOM 942 C CA . TRP A 1 125 ? -5.801 -22.328 -1.604 1 94.56 125 TRP A CA 1
ATOM 943 C C . TRP A 1 125 ? -5.184 -23.281 -2.617 1 94.56 125 TRP A C 1
ATOM 945 O O . TRP A 1 125 ? -4.152 -22.969 -3.221 1 94.56 125 TRP A O 1
ATOM 955 N N . HIS A 1 126 ? -5.742 -24.391 -2.742 1 95.62 126 HIS A N 1
ATOM 956 C CA . HIS A 1 126 ? -5.375 -25.344 -3.787 1 95.62 126 HIS A CA 1
ATOM 957 C C . HIS A 1 126 ? -5.84 -24.859 -5.156 1 95.62 126 HIS A C 1
ATOM 959 O O . HIS A 1 126 ? -6.992 -24.469 -5.32 1 95.62 126 HIS A O 1
ATOM 965 N N . PHE A 1 127 ? -4.977 -24.938 -6.102 1 96.69 127 PHE A N 1
ATOM 966 C CA . PHE A 1 127 ? -5.289 -24.594 -7.484 1 96.69 127 PHE A CA 1
ATOM 967 C C . PHE A 1 127 ? -4.949 -25.75 -8.414 1 96.69 127 PHE A C 1
ATOM 969 O O . PHE A 1 127 ? -3.949 -26.438 -8.211 1 96.69 127 PHE A O 1
ATOM 976 N N . ASP A 1 128 ? -5.762 -25.953 -9.375 1 97.38 128 ASP A N 1
ATOM 977 C CA . ASP A 1 128 ? -5.371 -26.734 -10.539 1 97.38 128 ASP A CA 1
ATOM 978 C C . ASP A 1 128 ? -4.727 -25.859 -11.609 1 97.38 128 ASP A C 1
ATOM 980 O O . ASP A 1 128 ? -4.801 -24.625 -11.539 1 97.38 128 ASP A O 1
ATOM 984 N N . VAL A 1 129 ? -4.027 -26.469 -12.531 1 97.69 129 VAL A N 1
ATOM 985 C CA . VAL A 1 129 ? -3.357 -25.75 -13.602 1 97.69 129 VAL A CA 1
ATOM 986 C C . VAL A 1 129 ? -4.152 -25.891 -14.898 1 97.69 129 VAL A C 1
ATOM 988 O O . VAL A 1 129 ? -4.461 -27 -15.328 1 97.69 129 VAL A O 1
ATOM 991 N N . GLY A 1 130 ? -4.531 -24.797 -15.469 1 94.44 130 GLY A N 1
ATOM 992 C CA . GLY A 1 130 ? -5.195 -24.766 -16.766 1 94.44 130 GLY A CA 1
ATOM 993 C C . GLY A 1 130 ? -4.371 -24.078 -17.844 1 94.44 130 GLY A C 1
ATOM 994 O O . GLY A 1 130 ? -3.232 -23.672 -17.594 1 94.44 130 GLY A O 1
ATOM 995 N N . ALA A 1 131 ? -4.941 -23.922 -19.047 1 92.44 131 ALA A N 1
ATOM 996 C CA . ALA A 1 131 ? -4.254 -23.375 -20.219 1 92.44 131 ALA A CA 1
ATOM 997 C C . ALA A 1 131 ? -3.855 -21.922 -19.969 1 92.44 131 ALA A C 1
ATOM 999 O O . ALA A 1 131 ? -2.83 -21.453 -20.484 1 92.44 131 ALA A O 1
ATOM 1000 N N . GLU A 1 132 ? -4.617 -21.219 -19.141 1 93.94 132 GLU A N 1
ATOM 1001 C CA . GLU A 1 132 ? -4.402 -19.781 -19.016 1 93.94 132 GLU A CA 1
ATOM 1002 C C . GLU A 1 132 ? -3.807 -19.438 -17.641 1 93.94 132 GLU A C 1
ATOM 1004 O O . GLU A 1 132 ? -3.494 -18.281 -17.375 1 93.94 132 GLU A O 1
ATOM 1009 N N . GLY A 1 133 ? -3.748 -20.406 -16.812 1 97.44 133 GLY A N 1
ATOM 1010 C CA . GLY A 1 133 ? -3.275 -20.156 -15.453 1 97.44 133 GLY A CA 1
ATOM 1011 C C . GLY A 1 133 ? -3.863 -21.125 -14.438 1 97.44 133 GLY A C 1
ATOM 1012 O O . GLY A 1 133 ? -4.074 -22.297 -14.734 1 97.44 133 GLY A O 1
ATOM 1013 N N . PHE A 1 134 ? -4.074 -20.625 -13.203 1 97.81 134 PHE A N 1
ATOM 1014 C CA . PHE A 1 134 ? -4.688 -21.422 -12.148 1 97.81 134 PHE A CA 1
ATOM 1015 C C . PHE A 1 134 ? -6.184 -21.578 -12.383 1 97.81 134 PHE A C 1
ATOM 1017 O O . PHE A 1 134 ? -6.832 -20.672 -12.914 1 97.81 134 PHE A O 1
ATOM 1024 N N . THR A 1 135 ? -6.652 -22.641 -12.062 1 95.5 135 THR A N 1
ATOM 1025 C CA . THR A 1 135 ? -8.094 -22.859 -12.094 1 95.5 135 THR A CA 1
ATOM 1026 C C . THR A 1 135 ? -8.578 -23.438 -10.766 1 95.5 135 THR A C 1
ATOM 1028 O O . THR A 1 135 ? -7.855 -24.188 -10.102 1 95.5 135 THR A O 1
ATOM 1031 N N . GLY A 1 136 ? -9.758 -22.922 -10.344 1 87.75 136 GLY A N 1
ATOM 1032 C CA . GLY A 1 136 ? -10.383 -23.359 -9.109 1 87.75 136 GLY A CA 1
ATOM 1033 C C . GLY A 1 136 ? -11.844 -22.953 -9 1 87.75 136 GLY A C 1
ATOM 1034 O O . GLY A 1 136 ? -12.453 -22.547 -9.992 1 87.75 136 GLY A O 1
ATOM 1035 N N . PRO A 1 137 ? -12.414 -23.156 -7.797 1 83.69 137 PRO A N 1
ATOM 1036 C CA . PRO A 1 137 ? -13.828 -22.828 -7.613 1 83.69 137 PRO A CA 1
ATOM 1037 C C . PRO A 1 137 ? -14.164 -21.391 -7.98 1 83.69 137 PRO A C 1
ATOM 1039 O O . PRO A 1 137 ? -15.297 -21.094 -8.383 1 83.69 137 PRO A O 1
ATOM 1042 N N . GLY A 1 138 ? -13.211 -20.516 -7.91 1 83.25 138 GLY A N 1
ATOM 1043 C CA . GLY A 1 138 ? -13.438 -19.109 -8.211 1 83.25 138 GLY A CA 1
ATOM 1044 C C . GLY A 1 138 ? -13.203 -18.766 -9.664 1 83.25 138 GLY A C 1
ATOM 1045 O O . GLY A 1 138 ? -13.312 -17.594 -10.062 1 83.25 138 GLY A O 1
ATOM 1046 N N . GLY A 1 139 ? -12.922 -19.766 -10.43 1 89.69 139 GLY A N 1
ATOM 1047 C CA . GLY A 1 139 ? -12.664 -19.531 -11.844 1 89.69 139 GLY A CA 1
ATOM 1048 C C . GLY A 1 139 ? -11.18 -19.516 -12.18 1 89.69 139 GLY A C 1
ATOM 1049 O O . GLY A 1 139 ? -10.391 -20.234 -11.57 1 89.69 139 GLY A O 1
ATOM 1050 N N . VAL A 1 140 ? -10.906 -18.828 -13.281 1 94.94 140 VAL A N 1
ATOM 1051 C CA . VAL A 1 140 ? -9.531 -18.797 -13.766 1 94.94 140 VAL A CA 1
ATOM 1052 C C . VAL A 1 140 ? -8.797 -17.594 -13.164 1 94.94 140 VAL A C 1
ATOM 1054 O O . VAL A 1 140 ? -9.336 -16.484 -13.109 1 94.94 140 VAL A O 1
ATOM 1057 N N . ALA A 1 141 ? -7.633 -17.844 -12.711 1 97.31 141 ALA A N 1
ATOM 1058 C CA . ALA A 1 141 ? -6.762 -16.781 -12.227 1 97.31 141 ALA A CA 1
ATOM 1059 C C . ALA A 1 141 ? -5.465 -16.734 -13.023 1 97.31 141 ALA A C 1
ATOM 1061 O O . ALA A 1 141 ? -4.797 -17.75 -13.211 1 97.31 141 ALA A O 1
ATOM 1062 N N . TRP A 1 142 ? -5.191 -15.555 -13.484 1 98.19 142 TRP A N 1
ATOM 1063 C CA . TRP A 1 142 ? -3.893 -15.328 -14.109 1 98.19 142 TRP A CA 1
ATOM 1064 C C . TRP A 1 142 ? -2.793 -15.219 -13.062 1 98.19 142 TRP A C 1
ATOM 1066 O O . TRP A 1 142 ? -2.986 -14.594 -12.016 1 98.19 142 TRP A O 1
ATOM 1076 N N . VAL A 1 143 ? -1.661 -15.859 -13.367 1 98.75 143 VAL A N 1
ATOM 1077 C CA . VAL A 1 143 ? -0.516 -15.836 -12.469 1 98.75 143 VAL A CA 1
ATOM 1078 C C . VAL A 1 143 ? 0.558 -14.898 -13.023 1 98.75 143 VAL A C 1
ATOM 1080 O O . VAL A 1 143 ? 0.842 -14.914 -14.219 1 98.75 143 VAL A O 1
ATOM 1083 N N . PHE A 1 144 ? 1.138 -14.07 -12.18 1 98.94 144 PHE A N 1
ATOM 1084 C CA . PHE A 1 144 ? 2.188 -13.133 -12.57 1 98.94 144 PHE A CA 1
ATOM 1085 C C . PHE A 1 144 ? 3.438 -13.336 -11.727 1 98.94 144 PHE A C 1
ATOM 1087 O O . PHE A 1 144 ? 3.35 -13.539 -10.516 1 98.94 144 PHE A O 1
ATOM 1094 N N . ARG A 1 14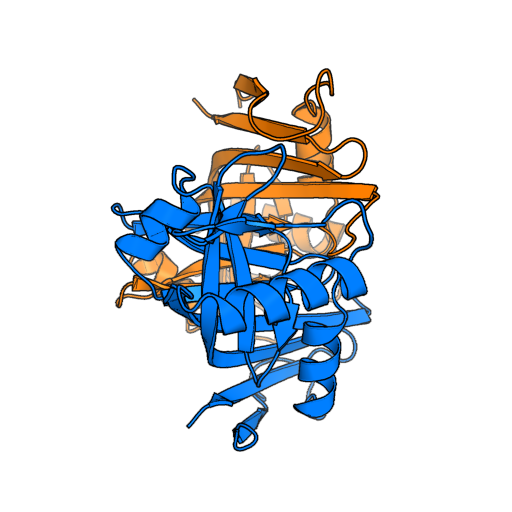5 ? 4.551 -13.375 -12.352 1 98.88 145 ARG A N 1
ATOM 1095 C CA . ARG A 1 145 ? 5.836 -13.164 -11.695 1 98.88 145 ARG A CA 1
ATOM 1096 C C . ARG A 1 145 ? 6.172 -11.68 -11.602 1 98.88 145 ARG A C 1
ATOM 1098 O O . ARG A 1 145 ? 6.094 -10.961 -12.594 1 98.88 145 ARG A O 1
ATOM 1105 N N . LEU A 1 146 ? 6.5 -11.211 -10.453 1 98.81 146 LEU A N 1
ATOM 1106 C CA . LEU A 1 146 ? 6.879 -9.82 -10.227 1 98.81 146 LEU A CA 1
ATOM 1107 C C . LEU A 1 146 ? 8.391 -9.688 -10.078 1 98.81 146 LEU A C 1
ATOM 1109 O O . LEU A 1 146 ? 8.922 -9.883 -8.984 1 98.81 146 LEU A O 1
ATOM 1113 N N . ASP A 1 147 ? 9.039 -9.359 -11.125 1 98.19 147 ASP A N 1
ATOM 1114 C CA . ASP A 1 147 ? 10.492 -9.203 -11.102 1 98.19 147 ASP A CA 1
ATOM 1115 C C . ASP A 1 147 ? 10.891 -7.918 -10.375 1 98.19 147 ASP A C 1
ATOM 1117 O O . ASP A 1 147 ? 10.57 -6.816 -10.836 1 98.19 147 ASP A O 1
ATOM 1121 N N . PRO A 1 148 ? 11.633 -8.055 -9.297 1 98.38 148 PRO A N 1
ATOM 1122 C CA . PRO A 1 148 ? 11.969 -6.848 -8.539 1 98.38 148 PRO A CA 1
ATOM 1123 C C . PRO A 1 148 ? 12.969 -5.953 -9.258 1 98.38 148 PRO A C 1
ATOM 1125 O O . PRO A 1 148 ? 13.922 -6.453 -9.875 1 98.38 148 PRO A O 1
ATOM 1128 N N . THR A 1 149 ? 12.797 -4.695 -9.281 1 97.94 149 THR A N 1
ATOM 1129 C CA . THR A 1 149 ? 13.766 -3.707 -9.75 1 97.94 149 THR A CA 1
ATOM 1130 C C . THR A 1 149 ? 14.383 -2.949 -8.578 1 97.94 149 THR A C 1
ATOM 1132 O O . THR A 1 149 ? 15.594 -2.74 -8.539 1 97.94 149 THR A O 1
ATOM 1135 N N . THR A 1 150 ? 13.578 -2.521 -7.645 1 97.88 150 THR A N 1
ATOM 1136 C CA . THR A 1 150 ? 13.977 -1.834 -6.422 1 97.88 150 THR A CA 1
ATOM 1137 C C . THR A 1 150 ? 13.117 -2.285 -5.242 1 97.88 150 THR A C 1
ATOM 1139 O O . THR A 1 150 ? 11.93 -2.574 -5.406 1 97.88 150 THR A O 1
ATOM 1142 N N . ALA A 1 151 ? 13.727 -2.418 -4.102 1 98.56 151 ALA A N 1
ATOM 1143 C CA . ALA A 1 151 ? 12.969 -2.693 -2.879 1 98.56 151 ALA A CA 1
ATOM 1144 C C . ALA A 1 151 ? 13.359 -1.729 -1.764 1 98.56 151 ALA A C 1
ATOM 1146 O O . ALA A 1 151 ? 14.438 -1.134 -1.799 1 98.56 151 ALA A O 1
ATOM 1147 N N . PHE A 1 152 ? 12.484 -1.563 -0.825 1 98.56 152 PHE A N 1
ATOM 1148 C CA . PHE A 1 152 ? 12.719 -0.745 0.358 1 98.56 152 PHE A CA 1
ATOM 1149 C C . PHE A 1 152 ? 12.281 -1.479 1.62 1 98.56 152 PHE A C 1
ATOM 1151 O O . PHE A 1 152 ? 11.242 -2.135 1.632 1 98.56 152 PHE A O 1
ATOM 1158 N N . ALA A 1 153 ? 13.086 -1.397 2.596 1 98.62 153 ALA A N 1
ATOM 1159 C CA . ALA A 1 153 ? 12.695 -1.791 3.945 1 98.62 153 ALA A CA 1
ATOM 1160 C C . ALA A 1 153 ? 12.586 -0.576 4.863 1 98.62 153 ALA A C 1
ATOM 1162 O O . ALA A 1 153 ? 13.5 0.249 4.918 1 98.62 153 ALA A O 1
ATOM 1163 N N . PHE A 1 154 ? 11.477 -0.479 5.535 1 98.44 154 PHE A N 1
ATOM 1164 C CA . PHE A 1 154 ? 11.227 0.573 6.512 1 98.44 154 PHE A CA 1
ATOM 1165 C C . PHE A 1 154 ? 11.148 -0.007 7.922 1 98.44 154 PHE A C 1
ATOM 1167 O O . PHE A 1 154 ? 10.102 -0.511 8.328 1 98.44 154 PHE A O 1
ATOM 1174 N N . GLY A 1 155 ? 12.273 0.052 8.625 1 97.62 155 GLY A N 1
ATOM 1175 C CA . GLY A 1 155 ? 12.273 -0.381 10.016 1 97.62 155 GLY A CA 1
ATOM 1176 C C . GLY A 1 155 ? 11.648 0.632 10.953 1 97.62 155 GLY A C 1
ATOM 1177 O O . GLY A 1 155 ? 11.789 1.841 10.758 1 97.62 155 GLY A O 1
ATOM 1178 N N . LYS A 1 156 ? 10.914 0.147 12.008 1 96.44 156 LYS A N 1
ATOM 1179 C CA . LYS A 1 156 ? 10.156 1.027 12.891 1 96.44 156 LYS A CA 1
ATOM 1180 C C . LYS A 1 156 ? 10.578 0.847 14.344 1 96.44 156 LYS A C 1
ATOM 1182 O O . LYS A 1 156 ? 9.766 0.482 15.195 1 96.44 156 LYS A O 1
ATOM 1187 N N . GLY A 1 157 ? 11.781 1.22 14.75 1 90 157 GLY A N 1
ATOM 1188 C CA . GLY A 1 157 ? 12.359 1.156 16.078 1 90 157 GLY A CA 1
ATOM 1189 C C . GLY A 1 157 ? 13.703 0.458 16.109 1 90 157 GLY A C 1
ATOM 1190 O O . GLY A 1 157 ? 13.836 -0.625 16.688 1 90 157 GLY A O 1
ATOM 1191 N N . PRO A 1 158 ? 14.805 0.917 15.68 1 92.69 158 PRO A N 1
ATOM 1192 C CA . PRO A 1 158 ? 14.773 2.33 15.297 1 92.69 158 PRO A CA 1
ATOM 1193 C C . PRO A 1 158 ? 14.195 2.545 13.898 1 92.69 158 PRO A C 1
ATOM 1195 O O . PRO A 1 158 ? 14.172 1.617 13.086 1 92.69 158 PRO A O 1
ATOM 1198 N N . TYR A 1 159 ? 13.742 3.75 13.672 1 94.44 159 TYR A N 1
ATOM 1199 C CA . TYR A 1 159 ? 13.312 4.09 12.32 1 94.44 159 TYR A CA 1
ATOM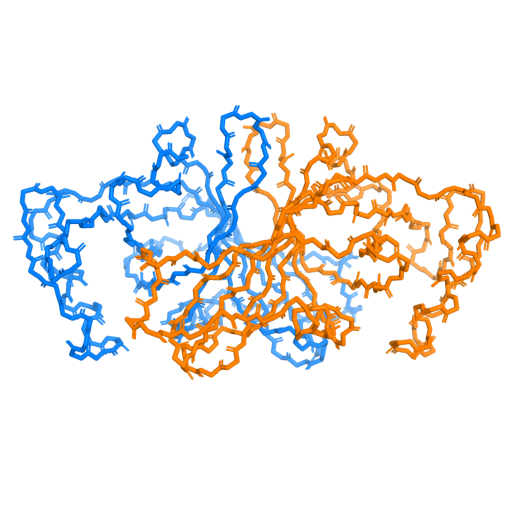 1200 C C . TYR A 1 159 ? 14.484 4.082 11.352 1 94.44 159 TYR A C 1
ATOM 1202 O O . TYR A 1 159 ? 15.555 4.613 11.664 1 94.44 159 TYR A O 1
ATOM 1210 N N . ARG A 1 160 ? 14.336 3.445 10.211 1 95.69 160 ARG A N 1
ATOM 1211 C CA . ARG A 1 160 ? 15.359 3.371 9.18 1 95.69 160 ARG A CA 1
ATOM 1212 C C . ARG A 1 160 ? 14.75 3.023 7.824 1 95.69 160 ARG A C 1
ATOM 1214 O O . ARG A 1 160 ? 13.719 2.359 7.754 1 95.69 160 ARG A O 1
ATOM 1221 N N . GLN A 1 161 ? 15.375 3.518 6.836 1 97.06 161 GLN A N 1
ATOM 1222 C CA . GLN A 1 161 ? 15.023 3.18 5.461 1 97.06 161 GLN A CA 1
ATOM 1223 C C . GLN A 1 161 ? 16.219 2.604 4.711 1 97.06 161 GLN A C 1
ATOM 1225 O O . GLN A 1 161 ? 17.281 3.229 4.648 1 97.06 161 GLN A O 1
ATOM 1230 N N . THR A 1 162 ? 16.047 1.423 4.18 1 97.75 162 THR A N 1
ATOM 1231 C CA . THR A 1 162 ? 17.062 0.767 3.365 1 97.75 162 THR A CA 1
ATOM 1232 C C . THR A 1 162 ? 16.547 0.52 1.95 1 97.75 162 THR A C 1
ATOM 1234 O O . THR A 1 162 ? 15.43 0.046 1.77 1 97.75 162 THR A O 1
ATOM 1237 N N . ARG A 1 163 ? 17.297 0.875 1.016 1 97.31 163 ARG A N 1
ATOM 1238 C CA . ARG A 1 163 ? 16.984 0.615 -0.385 1 97.31 163 ARG A CA 1
ATOM 1239 C C . ARG A 1 163 ? 17.828 -0.531 -0.933 1 97.31 163 ARG A C 1
ATOM 1241 O O . ARG A 1 163 ? 19.016 -0.639 -0.623 1 97.31 163 ARG A O 1
ATOM 1248 N N . TYR A 1 164 ? 17.188 -1.388 -1.729 1 97.94 164 TYR A N 1
ATOM 1249 C CA . TYR A 1 164 ? 17.859 -2.475 -2.443 1 97.94 164 TYR A CA 1
ATOM 1250 C C . TYR A 1 164 ? 17.703 -2.309 -3.951 1 97.94 164 TYR A C 1
ATOM 1252 O O . TYR A 1 164 ? 16.594 -2.16 -4.453 1 97.94 164 TYR A O 1
ATOM 1260 N N . ARG A 1 165 ? 18.719 -2.367 -4.664 1 96.75 165 ARG A N 1
ATOM 1261 C CA . ARG A 1 165 ? 18.672 -2.232 -6.117 1 96.75 165 ARG A CA 1
ATOM 1262 C C . ARG A 1 165 ? 19.062 -3.541 -6.801 1 96.75 165 ARG A C 1
ATOM 1264 O O . ARG A 1 165 ? 20.125 -4.098 -6.531 1 96.75 165 ARG A O 1
ATOM 1271 N N . PHE A 1 166 ? 18.188 -3.916 -7.633 1 95.44 166 PHE A N 1
ATOM 1272 C CA . PHE A 1 166 ? 18.406 -5.18 -8.328 1 95.44 166 PHE A CA 1
ATOM 1273 C C . PHE A 1 166 ? 19.062 -4.941 -9.688 1 95.44 166 PHE A C 1
ATOM 1275 O O . PHE A 1 166 ? 18.75 -3.957 -10.367 1 95.44 166 PHE A O 1
ATOM 1282 N N . THR A 1 167 ? 20.172 -5.617 -10.055 1 82.94 167 THR A N 1
ATOM 1283 C CA . THR A 1 167 ? 20.906 -5.492 -11.305 1 82.94 167 THR A CA 1
ATOM 1284 C C . THR A 1 167 ? 20.594 -6.664 -12.234 1 82.94 167 THR A C 1
ATOM 1286 O O . THR A 1 167 ? 20.281 -7.758 -11.773 1 82.94 167 THR A O 1
ATOM 1289 N N . MET B 1 1 ? -19.828 16.609 6.152 1 59.41 1 MET B N 1
ATOM 1290 C CA . MET B 1 1 ? -19.781 15.891 4.887 1 59.41 1 MET B CA 1
ATOM 1291 C C . MET B 1 1 ? -20.766 14.727 4.895 1 59.41 1 MET B C 1
ATOM 1293 O O . MET B 1 1 ? -21 14.109 5.938 1 59.41 1 MET B O 1
ATOM 1297 N N . THR B 1 2 ? -21.547 14.641 3.805 1 76.12 2 THR B N 1
ATOM 1298 C CA . THR B 1 2 ? -22.531 13.562 3.693 1 76.12 2 THR B CA 1
ATOM 1299 C C . THR B 1 2 ? -21.844 12.203 3.695 1 76.12 2 THR B C 1
ATOM 1301 O O . THR B 1 2 ? -20.75 12.047 3.139 1 76.12 2 THR B O 1
ATOM 1304 N N . ALA B 1 3 ? -22.375 11.336 4.5 1 86.62 3 ALA B N 1
ATOM 1305 C CA . ALA B 1 3 ? -21.875 9.969 4.535 1 86.62 3 ALA B CA 1
ATOM 1306 C C . ALA B 1 3 ? -21.812 9.367 3.135 1 86.62 3 ALA B C 1
ATOM 1308 O O . ALA B 1 3 ? -22.719 9.578 2.322 1 86.62 3 ALA B O 1
ATOM 1309 N N . PRO B 1 4 ? -20.688 8.75 2.844 1 93.69 4 PRO B N 1
ATOM 1310 C CA . PRO B 1 4 ? -20.594 8.133 1.519 1 93.69 4 PRO B CA 1
ATOM 1311 C C . PRO B 1 4 ? -21.594 6.984 1.33 1 93.69 4 PRO B C 1
ATOM 1313 O O . PRO B 1 4 ? -22.125 6.465 2.309 1 93.69 4 PRO B O 1
ATOM 1316 N N . LEU B 1 5 ? -21.875 6.617 0.071 1 92.62 5 LEU B N 1
ATOM 1317 C CA . LEU B 1 5 ? -22.719 5.465 -0.257 1 92.62 5 LEU B CA 1
ATOM 1318 C C . LEU B 1 5 ? -21.953 4.164 -0.043 1 92.62 5 LEU B C 1
ATOM 1320 O O . LEU B 1 5 ? -20.844 3.986 -0.58 1 92.62 5 LEU B O 1
ATOM 1324 N N . THR B 1 6 ? -22.5 3.338 0.762 1 92 6 THR B N 1
ATOM 1325 C CA . THR B 1 6 ? -21.906 2.039 1.056 1 92 6 THR B CA 1
ATOM 1326 C C . THR B 1 6 ? -22.438 0.973 0.1 1 92 6 THR B C 1
ATOM 1328 O O . THR B 1 6 ? -23.641 0.744 0.022 1 92 6 THR B O 1
ATOM 1331 N N . ASP B 1 7 ? -21.484 0.37 -0.58 1 90.56 7 ASP B N 1
ATOM 1332 C CA . ASP B 1 7 ? -21.828 -0.619 -1.598 1 90.56 7 ASP B CA 1
ATOM 1333 C C . ASP B 1 7 ? -21.016 -1.898 -1.412 1 90.56 7 ASP B C 1
ATOM 1335 O O . ASP B 1 7 ? -19.859 -1.969 -1.824 1 90.56 7 ASP B O 1
ATOM 1339 N N . PRO B 1 8 ? -21.656 -2.891 -0.832 1 87.31 8 PRO B N 1
ATOM 1340 C CA . PRO B 1 8 ? -20.922 -4.16 -0.774 1 87.31 8 PRO B CA 1
ATOM 1341 C C . PRO B 1 8 ? -20.719 -4.785 -2.15 1 87.31 8 PRO B C 1
ATOM 1343 O O . PRO B 1 8 ? -21.594 -4.691 -3.012 1 87.31 8 PRO B O 1
ATOM 1346 N N . ASP B 1 9 ? -19.531 -5.297 -2.395 1 86.31 9 ASP B N 1
ATOM 1347 C CA . ASP B 1 9 ? -19.25 -6 -3.643 1 86.31 9 ASP B CA 1
ATOM 1348 C C . ASP B 1 9 ? -19.297 -7.512 -3.439 1 86.31 9 ASP B C 1
ATOM 1350 O O . ASP B 1 9 ? -18.328 -8.109 -2.963 1 86.31 9 ASP B O 1
ATOM 1354 N N . PRO B 1 10 ? -20.359 -8.133 -3.848 1 80.81 10 PRO B N 1
ATOM 1355 C CA . PRO B 1 10 ? -20.531 -9.555 -3.549 1 80.81 10 PRO B CA 1
ATOM 1356 C C . PRO B 1 10 ? -19.609 -10.445 -4.379 1 80.81 10 PRO B C 1
ATOM 1358 O O . PRO B 1 10 ? -19.484 -11.641 -4.098 1 80.81 10 PRO B O 1
ATOM 1361 N N . ARG B 1 11 ? -19 -9.867 -5.316 1 80.88 11 ARG B N 1
ATOM 1362 C CA . ARG B 1 11 ? -18.094 -10.656 -6.133 1 80.88 11 ARG B CA 1
ATOM 1363 C C . ARG B 1 11 ? -16.844 -11.055 -5.332 1 80.88 11 ARG B C 1
ATOM 1365 O O . ARG B 1 11 ? -16.156 -12.016 -5.684 1 80.88 11 ARG B O 1
ATOM 1372 N N . TYR B 1 12 ? -16.672 -10.227 -4.277 1 85 12 TYR B N 1
ATOM 1373 C CA . TYR B 1 12 ? -15.438 -10.438 -3.514 1 85 12 TYR B CA 1
ATOM 1374 C C . TYR B 1 12 ? -15.75 -10.695 -2.045 1 85 12 TYR B C 1
ATOM 1376 O O . TYR B 1 12 ? -16.344 -9.852 -1.368 1 85 12 TYR B O 1
ATOM 1384 N N . GLY B 1 13 ? -15.336 -11.844 -1.647 1 85.62 13 GLY B N 1
ATOM 1385 C CA . GLY B 1 13 ? -15.586 -12.211 -0.262 1 85.62 13 GLY B CA 1
ATOM 1386 C C . GLY B 1 13 ? -16.469 -13.438 -0.118 1 85.62 13 GLY B C 1
ATOM 1387 O O . GLY B 1 13 ? -16.766 -14.109 -1.105 1 85.62 13 GLY B O 1
ATOM 1388 N N . GLU B 1 14 ? -16.781 -13.719 1.135 1 90.06 14 GLU B N 1
ATOM 1389 C CA . GLU B 1 14 ? -17.609 -14.875 1.465 1 90.06 14 GLU B CA 1
ATOM 1390 C C . GLU B 1 14 ? -19.078 -14.578 1.249 1 90.06 14 GLU B C 1
ATOM 1392 O O . GLU B 1 14 ? -19.547 -13.469 1.543 1 90.06 14 GLU B O 1
ATOM 1397 N N . PRO B 1 15 ? -19.766 -15.57 0.723 1 87.88 15 PRO B N 1
ATOM 1398 C CA . PRO B 1 15 ? -21.203 -15.375 0.518 1 87.88 15 PRO B CA 1
ATOM 1399 C C . PRO B 1 15 ? -21.922 -14.953 1.794 1 87.88 15 PRO B C 1
ATOM 1401 O O . PRO B 1 15 ? -21.703 -15.539 2.857 1 87.88 15 PRO B O 1
ATOM 1404 N N . GLY B 1 16 ? -22.703 -13.891 1.688 1 87.94 16 GLY B N 1
ATOM 1405 C CA . GLY B 1 16 ? -23.562 -13.484 2.785 1 87.94 16 GLY B CA 1
ATOM 1406 C C . GLY B 1 16 ? -22.859 -12.602 3.801 1 87.94 16 GLY B C 1
ATOM 1407 O O . GLY B 1 16 ? -23.469 -12.164 4.777 1 87.94 16 GLY B O 1
ATOM 1408 N N . ALA B 1 17 ? -21.578 -12.43 3.6 1 91.25 17 ALA B N 1
ATOM 1409 C CA . ALA B 1 17 ? -20.859 -11.562 4.539 1 91.25 17 ALA B CA 1
ATOM 1410 C C . ALA B 1 17 ? -21.422 -10.148 4.5 1 91.25 17 ALA B C 1
ATOM 1412 O O . ALA B 1 17 ? -21.562 -9.555 3.428 1 91.25 17 ALA B O 1
ATOM 1413 N N . PRO B 1 18 ? -21.781 -9.594 5.602 1 92.25 18 PRO B N 1
ATOM 1414 C CA . PRO B 1 18 ? -22.328 -8.234 5.621 1 92.25 18 PRO B CA 1
ATOM 1415 C C . PRO B 1 18 ? -21.266 -7.176 5.297 1 92.25 18 PRO B C 1
ATOM 1417 O O . PRO B 1 18 ? -20.078 -7.387 5.539 1 92.25 18 PRO B O 1
ATOM 1420 N N . PRO B 1 19 ? -21.766 -6.031 4.77 1 94.94 19 PRO B N 1
ATOM 1421 C CA . PRO B 1 19 ? -20.812 -4.957 4.496 1 94.94 19 PRO B CA 1
ATOM 1422 C C . PRO B 1 19 ? -20.188 -4.375 5.766 1 94.94 19 PRO B C 1
ATOM 1424 O O . PRO B 1 19 ? -20.781 -4.484 6.844 1 94.94 19 PRO B O 1
ATOM 1427 N N . THR B 1 20 ? -18.969 -3.881 5.633 1 96.75 20 THR B N 1
ATOM 1428 C CA . THR B 1 20 ? -18.406 -3.037 6.68 1 96.75 20 THR B CA 1
ATOM 1429 C C . THR B 1 20 ? -19.031 -1.647 6.652 1 96.75 20 THR B C 1
ATOM 1431 O O . THR B 1 20 ? -18.922 -0.927 5.66 1 96.75 20 THR B O 1
ATOM 1434 N N . GLU B 1 21 ? -19.641 -1.283 7.676 1 96.69 21 GLU B N 1
ATOM 1435 C CA . GLU B 1 21 ? -20.266 0.039 7.715 1 96.69 21 GLU B CA 1
ATOM 1436 C C . GLU B 1 21 ? -19.203 1.142 7.668 1 96.69 21 GLU B C 1
ATOM 1438 O O . GLU B 1 21 ? -18.109 0.983 8.211 1 96.69 21 GLU B O 1
ATOM 1443 N N . TRP B 1 22 ? -19.625 2.244 7.07 1 97.06 22 TRP B N 1
ATOM 1444 C CA . TRP B 1 22 ? -18.688 3.355 6.93 1 97.06 22 TRP B CA 1
ATOM 1445 C C . TRP B 1 22 ? -18.172 3.805 8.289 1 97.06 22 TRP B C 1
ATOM 1447 O O . TRP B 1 22 ? -17 4.137 8.43 1 97.06 22 TRP B O 1
ATOM 1457 N N . ALA B 1 23 ? -19 3.832 9.297 1 97.19 23 ALA B N 1
ATOM 1458 C CA . ALA B 1 23 ? -18.594 4.266 10.633 1 97.19 23 ALA B CA 1
ATOM 1459 C C . ALA B 1 23 ? -17.406 3.443 11.133 1 97.19 23 ALA B C 1
ATOM 1461 O O . ALA B 1 23 ? -16.516 3.971 11.805 1 97.19 23 ALA B O 1
ATOM 1462 N N . GLU B 1 24 ? -17.422 2.188 10.82 1 97.31 24 GLU B N 1
ATOM 1463 C CA . GLU B 1 24 ? -16.328 1.322 11.227 1 97.31 24 GLU B CA 1
ATOM 1464 C C . GLU B 1 24 ? -15.055 1.648 10.445 1 97.31 24 GLU B C 1
ATOM 1466 O O . GLU B 1 24 ? -13.969 1.763 11.023 1 97.31 24 GLU B O 1
ATOM 1471 N N . ALA B 1 25 ? -15.172 1.828 9.102 1 98.12 25 ALA B N 1
ATOM 1472 C CA . ALA B 1 25 ? -14.031 2.199 8.273 1 98.12 25 ALA B CA 1
ATOM 1473 C C . ALA B 1 25 ? -13.445 3.537 8.719 1 98.12 25 ALA B C 1
ATOM 1475 O O . ALA B 1 25 ? -12.219 3.693 8.789 1 98.12 25 ALA B O 1
ATOM 1476 N N . GLU B 1 26 ? -14.289 4.41 9.016 1 98.06 26 GLU B N 1
ATOM 1477 C CA . GLU B 1 26 ? -13.867 5.734 9.461 1 98.06 26 GLU B CA 1
ATOM 1478 C C . GLU B 1 26 ? -13.102 5.652 10.781 1 98.06 26 GLU B C 1
ATOM 1480 O O . GLU B 1 26 ? -12.094 6.34 10.961 1 98.06 26 GLU B O 1
ATOM 1485 N N . ARG B 1 27 ? -13.609 4.875 11.695 1 98.25 27 ARG B N 1
ATOM 1486 C CA . ARG B 1 27 ? -12.906 4.672 12.961 1 98.25 27 ARG B CA 1
ATOM 1487 C C . ARG B 1 27 ? -11.516 4.094 12.734 1 98.25 27 ARG B C 1
ATOM 1489 O O . ARG B 1 27 ? -10.547 4.508 13.375 1 98.25 27 ARG B O 1
ATOM 1496 N N . ILE B 1 28 ? -11.422 3.164 11.805 1 98.62 28 ILE B N 1
ATOM 1497 C CA . ILE B 1 28 ? -10.141 2.557 11.477 1 98.62 28 ILE B CA 1
ATOM 1498 C C . ILE B 1 28 ? -9.195 3.621 10.922 1 98.62 28 ILE B C 1
ATOM 1500 O O . ILE B 1 28 ? -8.039 3.717 11.344 1 98.62 28 ILE B O 1
ATOM 1504 N N . LEU B 1 29 ? -9.688 4.469 10.047 1 98.56 29 LEU B N 1
ATOM 1505 C CA . LEU B 1 29 ? -8.891 5.543 9.469 1 98.56 29 LEU B CA 1
ATOM 1506 C C . LEU B 1 29 ? -8.422 6.516 10.547 1 98.56 29 LEU B C 1
ATOM 1508 O O . LEU B 1 29 ? -7.273 6.957 10.531 1 98.56 29 LEU B O 1
ATOM 1512 N N . ALA B 1 30 ? -9.281 6.781 11.453 1 98.56 30 ALA B N 1
ATOM 1513 C CA . ALA B 1 30 ? -9 7.789 12.477 1 98.56 30 ALA B CA 1
ATOM 1514 C C . ALA B 1 30 ? -7.98 7.273 13.484 1 98.56 30 ALA B C 1
ATOM 1516 O O . ALA B 1 30 ? -7.188 8.047 14.023 1 98.56 30 ALA B O 1
ATOM 1517 N N . THR B 1 31 ? -7.961 5.973 13.734 1 98.38 31 THR B N 1
ATOM 1518 C CA . THR B 1 31 ? -7.195 5.473 14.867 1 98.38 31 THR B CA 1
ATOM 1519 C C . THR B 1 31 ? -5.918 4.777 14.398 1 98.38 31 THR B C 1
ATOM 1521 O O . THR B 1 31 ? -5.023 4.508 15.203 1 98.38 31 THR B O 1
ATOM 1524 N N . ALA B 1 32 ? -5.844 4.43 13.109 1 98.56 32 ALA B N 1
ATOM 1525 C CA . ALA B 1 32 ? -4.637 3.779 12.609 1 98.56 32 ALA B CA 1
ATOM 1526 C C . ALA B 1 32 ? -3.393 4.598 12.938 1 98.56 32 ALA B C 1
ATOM 1528 O O . ALA B 1 32 ? -3.414 5.828 12.859 1 98.56 32 ALA B O 1
ATOM 1529 N N . GLU B 1 33 ? -2.285 3.941 13.266 1 98.62 33 GLU B N 1
ATOM 1530 C CA . GLU B 1 33 ? -1.056 4.637 13.633 1 98.62 33 GLU B CA 1
ATOM 1531 C C . GLU B 1 33 ? -0.229 4.988 12.398 1 98.62 33 GLU B C 1
ATOM 1533 O O . GLU B 1 33 ? 0.479 5.996 12.391 1 98.62 33 GLU B O 1
ATOM 1538 N N . LEU B 1 34 ? -0.247 4.148 11.461 1 98.69 34 LEU B N 1
ATOM 1539 C CA . LEU B 1 34 ? 0.594 4.273 10.273 1 98.69 34 LEU B CA 1
ATOM 1540 C C . LEU B 1 34 ? -0.208 3.994 9.008 1 98.69 34 LEU B C 1
ATOM 1542 O O . LEU B 1 34 ? -1.194 3.254 9.039 1 98.69 34 LEU B O 1
ATOM 1546 N N . TYR B 1 35 ? 0.17 4.625 7.941 1 98.88 35 TYR B N 1
ATOM 1547 C CA . TYR B 1 35 ? -0.425 4.473 6.621 1 98.88 35 TYR B CA 1
ATOM 1548 C C . TYR B 1 35 ? 0.652 4.301 5.555 1 98.88 35 TYR B C 1
ATOM 1550 O O . TYR B 1 35 ? 1.829 4.57 5.805 1 98.88 35 TYR B O 1
ATOM 1558 N N . TRP B 1 36 ? 0.291 3.764 4.414 1 98.94 36 TRP B N 1
ATOM 1559 C CA . TRP B 1 36 ? 1.114 3.797 3.211 1 98.94 36 TRP B CA 1
ATOM 1560 C C . TRP B 1 36 ? 0.445 4.617 2.113 1 98.94 36 TRP B C 1
ATOM 1562 O O . TRP B 1 36 ? -0.704 4.359 1.749 1 98.94 36 TRP B O 1
ATOM 1572 N N . ILE B 1 37 ? 1.155 5.598 1.626 1 98.94 37 ILE B N 1
ATOM 1573 C CA . ILE B 1 37 ? 0.616 6.387 0.525 1 98.94 37 ILE B CA 1
ATOM 1574 C C . ILE B 1 37 ? 1.165 5.867 -0.801 1 98.94 37 ILE B C 1
ATOM 1576 O O . ILE B 1 37 ? 2.369 5.637 -0.933 1 98.94 37 ILE B O 1
ATOM 1580 N N . SER B 1 38 ? 0.281 5.637 -1.732 1 98.94 38 SER B N 1
ATOM 1581 C CA . SER B 1 38 ? 0.628 5.301 -3.109 1 98.94 38 SER B CA 1
ATOM 1582 C C . SER B 1 38 ? 0.456 6.5 -4.035 1 98.94 38 SER B C 1
ATOM 1584 O O . SER B 1 38 ? -0.656 7.004 -4.207 1 98.94 38 SER B O 1
ATOM 1586 N N . THR B 1 39 ? 1.521 6.961 -4.551 1 98.94 39 THR B N 1
ATOM 1587 C CA . THR B 1 39 ? 1.543 7.992 -5.582 1 98.94 39 THR B CA 1
ATOM 1588 C C . THR B 1 39 ? 2.061 7.43 -6.902 1 98.94 39 THR B C 1
ATOM 1590 O O . THR B 1 39 ? 2.416 6.25 -6.984 1 98.94 39 THR B O 1
ATOM 1593 N N . VAL B 1 40 ? 1.978 8.258 -7.984 1 98.88 40 VAL B N 1
ATOM 1594 C CA . VAL B 1 40 ? 2.422 7.789 -9.289 1 98.88 40 VAL B CA 1
ATOM 1595 C C . VAL B 1 40 ? 3.545 8.68 -9.812 1 98.88 40 VAL B C 1
ATOM 1597 O O . VAL B 1 40 ? 3.395 9.906 -9.875 1 98.88 40 VAL B O 1
ATOM 1600 N N . ARG B 1 41 ? 4.66 8.047 -10.102 1 98.44 41 ARG B N 1
ATOM 1601 C CA . ARG B 1 41 ? 5.805 8.75 -10.672 1 98.44 41 ARG B CA 1
ATOM 1602 C C . ARG B 1 41 ? 5.484 9.258 -12.078 1 98.44 41 ARG B C 1
ATOM 1604 O O . ARG B 1 41 ? 4.574 8.75 -12.734 1 98.44 41 ARG B O 1
ATOM 1611 N N . PRO B 1 42 ? 6.312 10.211 -12.594 1 97.25 42 PRO B N 1
ATOM 1612 C CA . PRO B 1 42 ? 6.074 10.742 -13.938 1 97.25 42 PRO B CA 1
ATOM 1613 C C . PRO B 1 42 ? 6.148 9.664 -15.016 1 97.25 42 PRO B C 1
ATOM 1615 O O . PRO B 1 42 ? 5.5 9.781 -16.062 1 97.25 42 PRO B O 1
ATOM 1618 N N . ASP B 1 43 ? 6.844 8.609 -14.789 1 96.94 43 ASP B N 1
ATOM 1619 C CA . ASP B 1 43 ? 6.996 7.551 -15.781 1 96.94 43 ASP B CA 1
ATOM 1620 C C . ASP B 1 43 ? 5.922 6.48 -15.617 1 96.94 43 ASP B C 1
ATOM 1622 O O . ASP B 1 43 ? 5.988 5.422 -16.25 1 96.94 43 ASP B O 1
ATOM 1626 N N . GLY B 1 44 ? 5 6.699 -14.695 1 97.56 44 GLY B N 1
ATOM 1627 C CA . GLY B 1 44 ? 3.838 5.836 -14.57 1 97.56 44 GLY B CA 1
ATOM 1628 C C . GLY B 1 44 ? 4.008 4.754 -13.516 1 97.56 44 GLY B C 1
ATOM 1629 O O . GLY B 1 44 ? 3.078 3.988 -13.25 1 97.56 44 GLY B O 1
ATOM 1630 N N . ARG B 1 45 ? 5.148 4.676 -12.867 1 98.19 45 ARG B N 1
ATOM 1631 C CA . ARG B 1 45 ? 5.379 3.678 -11.828 1 98.19 45 ARG B CA 1
ATOM 1632 C C . ARG B 1 45 ? 4.727 4.094 -10.516 1 98.19 45 ARG B C 1
ATOM 1634 O O . ARG B 1 45 ? 4.789 5.262 -10.133 1 98.19 45 ARG B O 1
ATOM 1641 N N . PRO B 1 46 ? 4.098 3.086 -9.883 1 98.81 46 PRO B N 1
ATOM 1642 C CA . PRO B 1 46 ? 3.648 3.424 -8.531 1 98.81 46 PRO B CA 1
ATOM 1643 C C . PRO B 1 46 ? 4.809 3.629 -7.562 1 98.81 46 PRO B C 1
ATOM 1645 O O . PRO B 1 46 ? 5.883 3.045 -7.742 1 98.81 46 PRO B O 1
ATOM 1648 N N . HIS B 1 47 ? 4.656 4.488 -6.621 1 98.81 47 HIS B N 1
ATOM 1649 C CA . HIS B 1 47 ? 5.578 4.816 -5.539 1 98.81 47 HIS B CA 1
ATOM 1650 C C . HIS B 1 47 ? 4.879 4.766 -4.188 1 98.81 47 HIS B C 1
ATOM 1652 O O . HIS B 1 47 ? 3.9 5.484 -3.963 1 98.81 47 HIS B O 1
ATOM 1658 N N . VAL B 1 48 ? 5.352 3.879 -3.279 1 98.94 48 VAL B N 1
ATOM 1659 C CA . VAL B 1 48 ? 4.656 3.662 -2.014 1 98.94 48 VAL B CA 1
ATOM 1660 C C . VAL B 1 48 ? 5.613 3.912 -0.851 1 98.94 48 VAL B C 1
ATOM 1662 O O . VAL B 1 48 ? 6.711 3.357 -0.812 1 98.94 48 VAL B O 1
ATOM 1665 N N . THR B 1 49 ? 5.227 4.734 0.079 1 98.69 49 THR B N 1
ATOM 1666 C CA . THR B 1 49 ? 6.008 5 1.281 1 98.69 49 THR B CA 1
ATOM 1667 C C . THR B 1 49 ? 5.102 5.082 2.508 1 98.69 49 THR B C 1
ATOM 1669 O O . THR B 1 49 ? 3.943 5.484 2.402 1 98.69 49 THR B O 1
ATOM 1672 N N . PRO B 1 50 ? 5.609 4.684 3.625 1 98.56 50 PRO B N 1
ATOM 1673 C CA . PRO B 1 50 ? 4.836 4.879 4.855 1 98.56 50 PRO B CA 1
ATOM 1674 C C . PRO B 1 50 ? 4.859 6.324 5.344 1 98.56 50 PRO B C 1
ATOM 1676 O O . PRO B 1 50 ? 5.801 7.062 5.055 1 98.56 50 PRO B O 1
ATOM 1679 N N . LEU B 1 51 ? 3.824 6.715 6.039 1 98.38 51 LEU B N 1
ATOM 1680 C CA . LEU B 1 51 ? 3.773 8.031 6.664 1 98.38 51 LEU B CA 1
ATOM 1681 C C . LEU B 1 51 ? 2.635 8.109 7.676 1 98.38 51 LEU B C 1
ATOM 1683 O O . LEU B 1 51 ? 1.814 7.195 7.766 1 98.38 51 LEU B O 1
ATOM 1687 N N . LEU B 1 52 ? 2.572 9.156 8.461 1 98.38 52 LEU B N 1
ATOM 1688 C CA . LEU B 1 52 ? 1.521 9.422 9.438 1 98.38 52 LEU B CA 1
ATOM 1689 C C . LEU B 1 52 ? 0.386 10.219 8.812 1 98.38 52 LEU B C 1
ATOM 1691 O O . LEU B 1 52 ? 0.604 10.969 7.855 1 98.38 52 LEU B O 1
ATOM 1695 N N . ALA B 1 53 ? -0.761 10.07 9.328 1 98.88 53 ALA B N 1
ATOM 1696 C CA . ALA B 1 53 ? -1.913 10.844 8.875 1 98.88 53 ALA B CA 1
ATOM 1697 C C . ALA B 1 53 ? -2.846 11.164 10.039 1 98.88 53 ALA B C 1
ATOM 1699 O O . ALA B 1 53 ? -2.865 10.453 11.047 1 98.88 53 ALA B O 1
ATOM 1700 N N . VAL B 1 54 ? -3.59 12.203 9.867 1 98.81 54 VAL B N 1
ATOM 1701 C CA . VAL B 1 54 ? -4.641 12.602 10.797 1 98.81 54 VAL B CA 1
ATOM 1702 C C . VAL B 1 54 ? -5.977 12.695 10.062 1 98.81 54 VAL B C 1
ATOM 1704 O O . VAL B 1 54 ? -6.059 13.281 8.977 1 98.81 54 VAL B O 1
ATOM 1707 N N . TRP B 1 55 ? -6.941 12 10.594 1 98.5 55 TRP B N 1
ATOM 1708 C CA . TRP B 1 55 ? -8.305 12.125 10.094 1 98.5 55 TRP B CA 1
ATOM 1709 C C . TRP B 1 55 ? -9.016 13.32 10.727 1 98.5 55 TRP B C 1
ATOM 1711 O O . TRP B 1 55 ? -9.18 13.375 11.945 1 98.5 55 TRP B O 1
ATOM 1721 N N . ASP B 1 56 ? -9.359 14.305 9.898 1 97.88 56 ASP B N 1
ATOM 1722 C CA . ASP B 1 56 ? -10.023 15.516 10.359 1 97.88 56 ASP B CA 1
ATOM 1723 C C . ASP B 1 56 ? -10.914 16.109 9.273 1 97.88 56 ASP B C 1
ATOM 1725 O O . ASP B 1 56 ? -10.523 16.172 8.109 1 97.88 56 ASP B O 1
ATOM 1729 N N . ASP B 1 57 ? -12.164 16.438 9.625 1 95.75 57 ASP B N 1
ATOM 1730 C CA . ASP B 1 57 ? -13.125 17.078 8.727 1 95.75 57 ASP B CA 1
ATOM 1731 C C . ASP B 1 57 ? -13.375 16.219 7.488 1 95.75 57 ASP B C 1
ATOM 1733 O O . ASP B 1 57 ? -13.289 16.719 6.359 1 95.75 57 ASP B O 1
ATOM 1737 N N . GLY B 1 58 ? -13.5 14.969 7.668 1 96 58 GLY B N 1
ATOM 1738 C CA . GLY B 1 58 ? -13.938 14.055 6.625 1 96 58 GLY B CA 1
ATOM 1739 C C . GLY B 1 58 ? -12.836 13.703 5.641 1 96 58 GLY B C 1
ATOM 1740 O O . GLY B 1 58 ? -13.117 13.234 4.535 1 96 58 GLY B O 1
ATOM 1741 N N . ALA B 1 59 ? -11.586 13.93 6.051 1 97.88 59 ALA B N 1
ATOM 1742 C CA . ALA B 1 59 ? -10.469 13.633 5.156 1 97.88 59 ALA B CA 1
ATOM 1743 C C . ALA B 1 59 ? -9.227 13.242 5.949 1 97.88 59 ALA B C 1
ATOM 1745 O O . ALA B 1 59 ? -9.086 13.602 7.121 1 97.88 59 ALA B O 1
ATOM 1746 N N . LEU B 1 60 ? -8.406 12.523 5.301 1 98.56 60 LEU B N 1
ATOM 1747 C CA . LEU B 1 60 ? -7.059 12.312 5.832 1 98.56 60 LEU B CA 1
ATOM 1748 C C . LEU B 1 60 ? -6.145 13.477 5.473 1 98.56 60 LEU B C 1
ATOM 1750 O O . LEU B 1 60 ? -6.238 14.023 4.371 1 98.56 60 LEU B O 1
ATOM 1754 N N . HIS B 1 61 ? -5.297 13.828 6.379 1 98.94 61 HIS B N 1
ATOM 1755 C CA . HIS B 1 61 ? -4.23 14.797 6.164 1 98.94 61 HIS B CA 1
ATOM 1756 C C . HIS B 1 61 ? -2.859 14.172 6.379 1 98.94 61 HIS B C 1
ATOM 1758 O O . HIS B 1 61 ? -2.662 13.406 7.324 1 98.94 61 HIS B O 1
ATOM 1764 N N . VAL B 1 62 ? -1.956 14.484 5.457 1 98.94 62 VAL B N 1
ATOM 1765 C CA . VAL B 1 62 ? -0.593 13.969 5.559 1 98.94 62 VAL B CA 1
ATOM 1766 C C . VAL B 1 62 ? 0.402 15.125 5.41 1 98.94 62 VAL B C 1
ATOM 1768 O O . VAL B 1 62 ? 0.031 16.219 4.988 1 98.94 62 VAL B O 1
ATOM 1771 N N . CYS B 1 63 ? 1.653 14.867 5.77 1 98.44 63 CYS B N 1
ATOM 1772 C CA . CYS B 1 63 ? 2.719 15.828 5.512 1 98.44 63 CYS B CA 1
ATOM 1773 C C . CYS B 1 63 ? 3.998 15.125 5.078 1 98.44 63 CYS B C 1
ATOM 1775 O O . CYS B 1 63 ? 4.191 13.945 5.371 1 98.44 63 CYS B O 1
ATOM 1777 N N . THR B 1 64 ? 4.73 15.727 4.344 1 97.38 64 THR B N 1
ATOM 1778 C CA . THR B 1 64 ? 5.988 15.203 3.814 1 97.38 64 THR B CA 1
ATOM 1779 C C . THR B 1 64 ? 6.926 16.344 3.436 1 97.38 64 THR B C 1
ATOM 1781 O O . THR B 1 64 ? 6.477 17.453 3.119 1 97.38 64 THR B O 1
ATOM 1784 N N . GLY B 1 65 ? 8.234 16.047 3.496 1 95.5 65 GLY B N 1
ATOM 1785 C CA . GLY B 1 65 ? 9.18 17.047 3.008 1 95.5 65 GLY B CA 1
ATOM 1786 C C . GLY B 1 65 ? 8.914 17.469 1.574 1 95.5 65 GLY B C 1
ATOM 1787 O O . GLY B 1 65 ? 8.562 16.625 0.734 1 95.5 65 GLY B O 1
ATOM 1788 N N . ALA B 1 66 ? 9.109 18.703 1.327 1 90.81 66 ALA B N 1
ATOM 1789 C CA . ALA B 1 66 ? 8.789 19.281 0.025 1 90.81 66 ALA B CA 1
ATOM 1790 C C . ALA B 1 66 ? 9.641 18.656 -1.077 1 90.81 66 ALA B C 1
ATOM 1792 O O . ALA B 1 66 ? 9.211 18.578 -2.232 1 90.81 66 ALA B O 1
ATOM 1793 N N . ALA B 1 67 ? 10.812 18.203 -0.757 1 92.31 67 ALA B N 1
ATOM 1794 C CA . ALA B 1 67 ? 11.742 17.688 -1.763 1 92.31 67 ALA B CA 1
ATOM 1795 C C . ALA B 1 67 ? 11.602 16.172 -1.912 1 92.31 67 ALA B C 1
ATOM 1797 O O . ALA B 1 67 ? 12.25 15.57 -2.77 1 92.31 67 ALA B O 1
ATOM 1798 N N . GLU B 1 68 ? 10.812 15.562 -1.108 1 95.25 68 GLU B N 1
ATOM 1799 C CA . GLU B 1 68 ? 10.641 14.117 -1.163 1 95.25 68 GLU B CA 1
ATOM 1800 C C . GLU B 1 68 ? 9.906 13.688 -2.428 1 95.25 68 GLU B C 1
ATOM 1802 O O . GLU B 1 68 ? 9.125 14.469 -2.988 1 95.25 68 GLU B O 1
ATOM 1807 N N . ARG B 1 69 ? 10.164 12.492 -2.84 1 96.31 69 ARG B N 1
ATOM 1808 C CA . ARG B 1 69 ? 9.633 11.961 -4.09 1 96.31 69 ARG B CA 1
ATOM 1809 C C . ARG B 1 69 ? 8.109 12.016 -4.102 1 96.31 69 ARG B C 1
ATOM 1811 O O . ARG B 1 69 ? 7.5 12.367 -5.113 1 96.31 69 ARG B O 1
ATOM 1818 N N . LYS B 1 70 ? 7.465 11.648 -2.945 1 98 70 LYS B N 1
ATOM 1819 C CA . LYS B 1 70 ? 6.004 11.633 -2.928 1 98 70 LYS B CA 1
ATOM 1820 C C . LYS B 1 70 ? 5.441 13.039 -3.104 1 98 70 LYS B C 1
ATOM 1822 O O . LYS B 1 70 ? 4.395 13.219 -3.73 1 98 70 LYS B O 1
ATOM 1827 N N . ALA B 1 71 ? 6.07 14.055 -2.564 1 97.56 71 ALA B N 1
ATOM 1828 C CA . ALA B 1 71 ? 5.625 15.43 -2.779 1 97.56 71 ALA B CA 1
ATOM 1829 C C . ALA B 1 71 ? 5.719 15.812 -4.254 1 97.56 71 ALA B C 1
ATOM 1831 O O . ALA B 1 71 ? 4.801 16.422 -4.801 1 97.56 71 ALA B O 1
ATOM 1832 N N . ARG B 1 72 ? 6.812 15.453 -4.895 1 98 72 ARG B N 1
ATOM 1833 C CA . ARG B 1 72 ? 6.996 15.734 -6.312 1 98 72 ARG B CA 1
ATOM 1834 C C . ARG B 1 72 ? 5.953 15.008 -7.156 1 98 72 ARG B C 1
ATOM 1836 O O . ARG B 1 72 ? 5.422 15.562 -8.117 1 98 72 ARG B O 1
ATOM 1843 N N . ASN B 1 73 ? 5.734 13.773 -6.812 1 98.75 73 ASN B N 1
ATOM 1844 C CA . ASN B 1 73 ? 4.707 13.016 -7.52 1 98.75 73 ASN B CA 1
ATOM 1845 C C . ASN B 1 73 ? 3.346 13.695 -7.426 1 98.75 73 ASN B C 1
ATOM 1847 O O . ASN B 1 73 ? 2.646 13.836 -8.43 1 98.75 73 ASN B O 1
ATOM 1851 N N . ILE B 1 74 ? 2.965 14.086 -6.191 1 98.69 74 ILE B N 1
ATOM 1852 C CA . ILE B 1 74 ? 1.663 14.695 -5.938 1 98.69 74 ILE B CA 1
ATOM 1853 C C . ILE B 1 74 ? 1.525 15.977 -6.746 1 98.69 74 ILE B C 1
ATOM 1855 O O . ILE B 1 74 ? 0.452 16.281 -7.273 1 98.69 74 ILE B O 1
ATOM 1859 N N . ALA B 1 75 ? 2.596 16.75 -6.84 1 97.56 75 ALA B N 1
ATOM 1860 C CA . ALA B 1 75 ? 2.582 17.984 -7.609 1 97.56 75 ALA B CA 1
ATOM 1861 C C . ALA B 1 75 ? 2.236 17.719 -9.07 1 97.56 75 ALA B C 1
ATOM 1863 O O . ALA B 1 75 ? 1.545 18.516 -9.711 1 97.56 75 ALA B O 1
ATOM 1864 N N . ALA B 1 76 ? 2.695 16.625 -9.594 1 97.69 76 ALA B N 1
ATOM 1865 C CA . ALA B 1 76 ? 2.48 16.281 -10.992 1 97.69 76 ALA B CA 1
ATOM 1866 C C . ALA B 1 76 ? 1.15 15.547 -11.188 1 97.69 76 ALA B C 1
ATOM 1868 O O . ALA B 1 76 ? 0.516 15.672 -12.234 1 97.69 76 ALA B O 1
ATOM 1869 N N . ASN B 1 77 ? 0.734 14.758 -10.297 1 98.5 77 ASN B N 1
ATOM 1870 C CA . ASN B 1 77 ? -0.479 13.945 -10.273 1 98.5 77 ASN B CA 1
ATOM 1871 C C . ASN B 1 77 ? -1.062 13.844 -8.867 1 98.5 77 ASN B C 1
ATOM 1873 O O . ASN B 1 77 ? -0.619 13.016 -8.07 1 98.5 77 ASN B O 1
ATOM 1877 N N . PRO B 1 78 ? -2.055 14.664 -8.539 1 98.75 78 PRO B N 1
ATOM 1878 C CA . PRO B 1 78 ? -2.543 14.75 -7.164 1 98.75 78 PRO B CA 1
ATOM 1879 C C . PRO B 1 78 ? -3.424 13.562 -6.773 1 98.75 78 PRO B C 1
ATOM 1881 O O . PRO B 1 78 ? -3.904 13.492 -5.641 1 98.75 78 PRO B O 1
ATOM 1884 N N . ARG B 1 79 ? -3.734 12.672 -7.688 1 98.69 79 ARG B N 1
ATOM 1885 C CA . ARG B 1 79 ? -4.512 11.477 -7.375 1 98.69 79 ARG B CA 1
ATOM 1886 C C . ARG B 1 79 ? -3.656 10.445 -6.645 1 98.69 79 ARG B C 1
ATOM 1888 O O . ARG B 1 79 ? -2.65 9.969 -7.18 1 98.69 79 ARG B O 1
ATOM 1895 N N . VAL B 1 80 ? -4.031 10.07 -5.414 1 98.94 80 VAL B N 1
ATOM 1896 C CA . VAL B 1 80 ? -3.246 9.188 -4.559 1 98.94 80 VAL B CA 1
ATOM 1897 C C . VAL B 1 80 ? -4.16 8.156 -3.9 1 98.94 80 VAL B C 1
ATOM 1899 O O . VAL B 1 80 ? -5.387 8.273 -3.973 1 98.94 80 VAL B O 1
ATOM 1902 N N . ALA B 1 81 ? -3.645 7.148 -3.352 1 98.94 81 ALA B N 1
ATOM 1903 C CA . ALA B 1 81 ? -4.348 6.195 -2.496 1 98.94 81 ALA B CA 1
ATOM 1904 C C . ALA B 1 81 ? -3.627 6.023 -1.161 1 98.94 81 ALA B C 1
ATOM 1906 O O . ALA B 1 81 ? -2.396 5.953 -1.117 1 98.94 81 ALA B O 1
ATOM 1907 N N . LEU B 1 82 ? -4.328 6.031 -0.095 1 98.94 82 LEU B N 1
ATOM 1908 C CA . LEU B 1 82 ? -3.797 5.762 1.235 1 98.94 82 LEU B CA 1
ATOM 1909 C C . LEU B 1 82 ? -4.309 4.426 1.767 1 98.94 82 LEU B C 1
ATOM 1911 O O . LEU B 1 82 ? -5.508 4.145 1.698 1 98.94 82 LEU B O 1
ATOM 1915 N N . THR B 1 83 ? -3.41 3.574 2.221 1 98.94 83 THR B N 1
ATOM 1916 C CA . THR B 1 83 ? -3.723 2.252 2.748 1 98.94 83 THR B CA 1
ATOM 1917 C C . THR B 1 83 ? -3.365 2.162 4.23 1 98.94 83 THR B C 1
ATOM 1919 O O . THR B 1 83 ? -2.314 2.65 4.648 1 98.94 83 THR B O 1
ATOM 1922 N N . THR B 1 84 ? -4.18 1.562 5.07 1 98.94 84 THR B N 1
ATOM 1923 C CA . THR B 1 84 ? -3.822 1.142 6.418 1 98.94 84 THR B CA 1
ATOM 1924 C C . THR B 1 84 ? -4.379 -0.247 6.719 1 98.94 84 THR B C 1
ATOM 1926 O O . THR B 1 84 ? -5.387 -0.656 6.141 1 98.94 84 THR B O 1
ATOM 1929 N N . GLY B 1 85 ? -3.707 -0.999 7.594 1 98.62 85 GLY B N 1
ATOM 1930 C CA . GLY B 1 85 ? -4.066 -2.369 7.922 1 98.62 85 GLY B CA 1
ATOM 1931 C C . GLY B 1 85 ? -2.896 -3.189 8.43 1 98.62 85 GLY B C 1
ATOM 1932 O O . GLY B 1 85 ? -1.897 -2.633 8.898 1 98.62 85 GLY B O 1
ATOM 1933 N N . ARG B 1 86 ? -3.092 -4.492 8.492 1 98.5 86 ARG B N 1
ATOM 1934 C CA . ARG B 1 86 ? -2.08 -5.457 8.906 1 98.5 86 ARG B CA 1
ATOM 1935 C C . ARG B 1 86 ? -1.997 -6.617 7.922 1 98.5 86 ARG B C 1
ATOM 1937 O O . ARG B 1 86 ? -3.016 -7.062 7.391 1 98.5 86 ARG B O 1
ATOM 1944 N N . ASN B 1 87 ? -0.841 -7.133 7.73 1 98.56 87 ASN B N 1
ATOM 1945 C CA . ASN B 1 87 ? -0.639 -8.172 6.73 1 98.56 87 ASN B CA 1
ATOM 1946 C C . ASN B 1 87 ? -1.066 -9.539 7.254 1 98.56 87 ASN B C 1
ATOM 1948 O O . ASN B 1 87 ? -0.517 -10.57 6.844 1 98.56 87 ASN B O 1
ATOM 1952 N N . ASP B 1 88 ? -1.977 -9.562 8.188 1 97.88 88 ASP B N 1
ATOM 1953 C CA . ASP B 1 88 ? -2.598 -10.812 8.625 1 97.88 88 ASP B CA 1
ATOM 1954 C C . ASP B 1 88 ? -3.594 -11.32 7.582 1 97.88 88 ASP B C 1
ATOM 1956 O O . ASP B 1 88 ? -4.355 -10.539 7.008 1 97.88 88 ASP B O 1
ATOM 1960 N N . LEU B 1 89 ? -3.568 -12.555 7.355 1 96.81 89 LEU B N 1
ATOM 1961 C CA . LEU B 1 89 ? -4.523 -13.156 6.43 1 96.81 89 LEU B CA 1
ATOM 1962 C C . LEU B 1 89 ? -5.918 -13.195 7.043 1 96.81 89 LEU B C 1
ATOM 1964 O O . LEU B 1 89 ? -6.914 -12.977 6.348 1 96.81 89 LEU B O 1
ATOM 1968 N N . VAL B 1 90 ? -5.926 -13.547 8.336 1 95.5 90 VAL B N 1
ATOM 1969 C CA . VAL B 1 90 ? -7.207 -13.664 9.023 1 95.5 90 VAL B CA 1
ATOM 1970 C C . VAL B 1 90 ? -7.277 -12.648 10.164 1 95.5 90 VAL B C 1
ATOM 1972 O O . VAL B 1 90 ? -6.332 -12.516 10.938 1 95.5 90 VAL B O 1
ATOM 1975 N N . GLY B 1 91 ? -8.398 -11.945 10.172 1 94.69 91 GLY B N 1
ATOM 1976 C CA . GLY B 1 91 ? -8.625 -11 11.258 1 94.69 91 GLY B CA 1
ATOM 1977 C C . GLY B 1 91 ? -8.32 -9.562 10.875 1 94.69 91 GLY B C 1
ATOM 1978 O O . GLY B 1 91 ? -7.309 -9.289 10.227 1 94.69 91 GLY B O 1
ATOM 1979 N N . GLY B 1 92 ? -9.242 -8.695 11.25 1 96.06 92 GLY B N 1
ATOM 1980 C CA . GLY B 1 92 ? -9.07 -7.273 11.023 1 96.06 92 GLY B CA 1
ATOM 1981 C C . GLY B 1 92 ? -9.617 -6.809 9.688 1 96.06 92 GLY B C 1
ATOM 1982 O O . GLY B 1 92 ? -10.312 -7.562 9 1 96.06 92 GLY B O 1
ATOM 1983 N N . THR B 1 93 ? -9.422 -5.551 9.406 1 98.38 93 THR B N 1
ATOM 1984 C CA . THR B 1 93 ? -9.906 -4.879 8.211 1 98.38 93 THR B CA 1
ATOM 1985 C C . THR B 1 93 ? -8.844 -3.934 7.652 1 98.38 93 THR B C 1
ATOM 1987 O O . THR B 1 93 ? -8.281 -3.119 8.391 1 98.38 93 THR B O 1
ATOM 1990 N N . ASP B 1 94 ? -8.484 -4.145 6.375 1 98.69 94 ASP B N 1
ATOM 1991 C CA . ASP B 1 94 ? -7.695 -3.143 5.664 1 98.69 94 ASP B CA 1
ATOM 1992 C C . ASP B 1 94 ? -8.594 -2.07 5.055 1 98.69 94 ASP B C 1
ATOM 1994 O O . ASP B 1 94 ? -9.688 -2.371 4.566 1 98.69 94 ASP B O 1
ATOM 1998 N N . VAL B 1 95 ? -8.148 -0.853 5.039 1 98.88 95 VAL B N 1
ATOM 1999 C CA . VAL B 1 95 ? -8.891 0.229 4.398 1 98.88 95 VAL B CA 1
ATOM 2000 C C . VAL B 1 95 ? -7.996 0.943 3.389 1 98.88 95 VAL B C 1
ATOM 2002 O O . VAL B 1 95 ? -6.836 1.245 3.68 1 98.88 95 VAL B O 1
ATOM 2005 N N . VAL B 1 96 ? -8.492 1.096 2.201 1 98.94 96 VAL B N 1
ATOM 2006 C CA . VAL B 1 96 ? -7.855 1.872 1.144 1 98.94 96 VAL B CA 1
ATOM 2007 C C . VAL B 1 96 ? -8.734 3.061 0.771 1 98.94 96 VAL B C 1
ATOM 2009 O O . VAL B 1 96 ? -9.938 2.9 0.54 1 98.94 96 VAL B O 1
ATOM 2012 N N . VAL B 1 97 ? -8.148 4.219 0.708 1 98.81 97 VAL B N 1
ATOM 2013 C CA . VAL B 1 97 ? -8.891 5.414 0.325 1 98.81 97 VAL B CA 1
ATOM 2014 C C . VAL B 1 97 ? -8.242 6.051 -0.902 1 98.81 97 VAL B C 1
ATOM 2016 O O . VAL B 1 97 ? -7.066 6.422 -0.871 1 98.81 97 VAL B O 1
ATOM 2019 N N . GLU B 1 98 ? -8.938 6.102 -1.949 1 98.81 98 GLU B N 1
ATOM 2020 C CA . GLU B 1 98 ? -8.539 6.875 -3.121 1 98.81 98 GLU B CA 1
ATOM 2021 C C . GLU B 1 98 ? -8.914 8.344 -2.967 1 98.81 98 GLU B C 1
ATOM 2023 O O . GLU B 1 98 ? -10.039 8.664 -2.562 1 98.81 98 GLU B O 1
ATOM 2028 N N . CYS B 1 99 ? -7.969 9.195 -3.262 1 98.69 99 CYS B N 1
ATOM 2029 C CA . CYS B 1 99 ? -8.141 10.602 -2.898 1 98.69 99 CYS B CA 1
ATOM 2030 C C . CYS B 1 99 ? -7.539 11.516 -3.957 1 98.69 99 CYS B C 1
ATOM 2032 O O . CYS B 1 99 ? -6.75 11.07 -4.797 1 98.69 99 CYS B O 1
ATOM 2034 N N . VAL B 1 100 ? -7.941 12.742 -3.879 1 98.75 100 VAL B N 1
ATOM 2035 C CA . VAL B 1 100 ? -7.238 13.852 -4.512 1 98.75 100 VAL B CA 1
ATOM 2036 C C . VAL B 1 100 ? -6.555 14.711 -3.445 1 98.75 100 VAL B C 1
ATOM 2038 O O . VAL B 1 100 ? -7.199 15.148 -2.492 1 98.75 100 VAL B O 1
ATOM 2041 N N . ALA B 1 101 ? -5.277 14.938 -3.611 1 98.88 101 ALA B N 1
ATOM 2042 C CA . ALA B 1 101 ? -4.484 15.672 -2.629 1 98.88 101 ALA B CA 1
ATOM 2043 C C . ALA B 1 101 ? -4.488 17.172 -2.932 1 98.88 101 ALA B C 1
ATOM 2045 O O . ALA B 1 101 ? -4.352 17.578 -4.09 1 98.88 101 ALA B O 1
ATOM 2046 N N . HIS B 1 102 ? -4.605 17.953 -1.874 1 98.56 102 HIS B N 1
ATOM 2047 C CA . HIS B 1 102 ? -4.531 19.406 -1.953 1 98.56 102 HIS B CA 1
ATOM 2048 C C . HIS B 1 102 ? -3.605 19.969 -0.879 1 98.56 102 HIS B C 1
ATOM 2050 O O . HIS B 1 102 ? -3.686 19.578 0.286 1 98.56 102 HIS B O 1
ATOM 2056 N N . ARG B 1 103 ? -2.848 20.984 -1.254 1 98.44 103 ARG B N 1
ATOM 2057 C CA . ARG B 1 103 ? -1.986 21.656 -0.283 1 98.44 103 ARG B CA 1
ATOM 2058 C C . ARG B 1 103 ? -2.811 22.453 0.722 1 98.44 103 ARG B C 1
ATOM 2060 O O . ARG B 1 103 ? -3.77 23.141 0.346 1 98.44 103 ARG B O 1
ATOM 2067 N N . VAL B 1 104 ? -2.461 22.312 1.952 1 98.5 104 VAL B N 1
ATOM 2068 C CA . VAL B 1 104 ? -3.008 23.172 2.996 1 98.5 104 VAL B CA 1
ATOM 2069 C C . VAL B 1 104 ? -2.029 24.297 3.299 1 98.5 104 VAL B C 1
ATOM 2071 O O . VAL B 1 104 ? -0.906 24.062 3.744 1 98.5 104 VAL B O 1
ATOM 2074 N N . THR B 1 105 ? -2.443 25.531 3.1 1 97.31 105 THR B N 1
ATOM 2075 C CA . THR B 1 105 ? -1.505 26.625 3.27 1 97.31 105 THR B CA 1
ATOM 2076 C C . THR B 1 105 ? -2.07 27.672 4.227 1 97.31 105 THR B C 1
ATOM 2078 O O . THR B 1 105 ? -1.352 28.578 4.664 1 97.31 105 THR B O 1
ATOM 2081 N N . ASP B 1 106 ? -3.377 27.547 4.586 1 97.75 106 ASP B N 1
ATOM 2082 C CA . ASP B 1 106 ? -3.975 28.484 5.539 1 97.75 106 ASP B CA 1
ATOM 2083 C C . ASP B 1 106 ? -3.355 28.312 6.926 1 97.75 106 ASP B C 1
ATOM 2085 O O . ASP B 1 106 ? -3.439 27.25 7.527 1 97.75 106 ASP B O 1
ATOM 2089 N N . PRO B 1 107 ? -2.762 29.359 7.504 1 97.69 107 PRO B N 1
ATOM 2090 C CA . PRO B 1 107 ? -2.037 29.234 8.773 1 97.69 107 PRO B CA 1
ATOM 2091 C C . PRO B 1 107 ? -2.932 28.766 9.914 1 97.69 107 PRO B C 1
ATOM 2093 O O . PRO B 1 107 ? -2.484 28.016 10.781 1 97.69 107 PRO B O 1
ATOM 2096 N N . ALA B 1 108 ? -4.137 29.25 9.938 1 98.12 108 ALA B N 1
ATOM 2097 C CA . ALA B 1 108 ? -5.043 28.828 11 1 98.12 108 ALA B CA 1
ATOM 2098 C C . ALA B 1 108 ? -5.332 27.328 10.914 1 98.12 108 ALA B C 1
ATOM 2100 O O . ALA B 1 108 ? -5.348 26.641 11.93 1 98.12 108 ALA B O 1
ATOM 2101 N N . ARG B 1 109 ? -5.57 26.875 9.711 1 98.5 109 ARG B N 1
ATOM 2102 C CA . ARG B 1 109 ? -5.824 25.453 9.508 1 98.5 109 ARG B CA 1
ATOM 2103 C C . ARG B 1 109 ? -4.586 24.625 9.82 1 98.5 109 ARG B C 1
ATOM 2105 O O . ARG B 1 109 ? -4.688 23.547 10.43 1 98.5 109 ARG B O 1
ATOM 2112 N N . LEU B 1 110 ? -3.443 25.094 9.422 1 98.69 110 LEU B N 1
ATOM 2113 C CA . LEU B 1 110 ? -2.193 24.406 9.734 1 98.69 110 LEU B CA 1
ATOM 2114 C C . LEU B 1 110 ? -1.999 24.281 11.234 1 98.69 110 LEU B C 1
ATOM 2116 O O . LEU B 1 110 ? -1.544 23.25 11.727 1 98.69 110 LEU B O 1
ATOM 2120 N N . ALA B 1 111 ? -2.334 25.297 11.977 1 98.56 111 ALA B N 1
ATOM 2121 C CA . ALA B 1 111 ? -2.195 25.266 13.43 1 98.56 111 ALA B CA 1
ATOM 2122 C C . ALA B 1 111 ? -3.109 24.219 14.047 1 98.56 111 ALA B C 1
ATOM 2124 O O . ALA B 1 111 ? -2.701 23.484 14.945 1 98.56 111 ALA B O 1
ATOM 2125 N N . GLU B 1 112 ? -4.336 24.172 13.555 1 98.69 112 GLU B N 1
ATOM 2126 C CA . GLU B 1 112 ? -5.266 23.141 14.016 1 98.69 112 GLU B CA 1
ATOM 2127 C C . GLU B 1 112 ? -4.711 21.75 13.758 1 98.69 112 GLU B C 1
ATOM 2129 O O . GLU B 1 112 ? -4.793 20.875 14.617 1 98.69 112 GLU B O 1
ATOM 2134 N N . LEU B 1 113 ? -4.152 21.547 12.609 1 98.81 113 LEU B N 1
ATOM 2135 C CA . LEU B 1 113 ? -3.635 20.25 12.219 1 98.81 113 LEU B CA 1
ATOM 2136 C C . LEU B 1 113 ? -2.389 19.891 13.023 1 98.81 113 LEU B C 1
ATOM 2138 O O . LEU B 1 113 ? -2.197 18.734 13.406 1 98.81 113 LEU B O 1
ATOM 2142 N N . ALA B 1 114 ? -1.523 20.875 13.25 1 98.5 114 ALA B N 1
ATOM 2143 C CA . ALA B 1 114 ? -0.36 20.625 14.102 1 98.5 114 ALA B CA 1
ATOM 2144 C C . ALA B 1 114 ? -0.78 20.125 15.477 1 98.5 114 ALA B C 1
ATOM 2146 O O . ALA B 1 114 ? -0.192 19.188 16 1 98.5 114 ALA B O 1
ATOM 2147 N N . THR B 1 115 ? -1.788 20.734 16.016 1 98.5 115 THR B N 1
ATOM 2148 C CA . THR B 1 115 ? -2.334 20.312 17.297 1 98.5 115 THR B CA 1
ATOM 2149 C C . THR B 1 115 ? -2.877 18.891 17.219 1 98.5 115 THR B C 1
ATOM 2151 O O . THR B 1 115 ? -2.652 18.078 18.125 1 98.5 115 THR B O 1
ATOM 2154 N N . ALA B 1 116 ? -3.564 18.578 16.141 1 98.69 116 ALA B N 1
ATOM 2155 C CA . ALA B 1 116 ? -4.133 17.25 15.945 1 98.69 116 ALA B CA 1
ATOM 2156 C C . ALA B 1 116 ? -3.035 16.188 15.844 1 98.69 116 ALA B C 1
ATOM 2158 O O . ALA B 1 116 ? -3.18 15.078 16.375 1 98.69 116 ALA B O 1
ATOM 2159 N N . TRP B 1 117 ? -1.92 16.516 15.148 1 98.38 117 TRP B N 1
ATOM 2160 C CA . TRP B 1 117 ? -0.785 15.609 15.055 1 98.38 117 TRP B CA 1
ATOM 2161 C C . TRP B 1 117 ? -0.233 15.281 16.438 1 98.38 117 TRP B C 1
ATOM 2163 O O . TRP B 1 117 ? -0.014 14.117 16.766 1 98.38 117 TRP B O 1
ATOM 2173 N N . GLU B 1 118 ? 0.017 16.297 17.172 1 98.06 118 GLU B N 1
ATOM 2174 C CA . GLU B 1 118 ? 0.591 16.109 18.5 1 98.06 118 GLU B CA 1
ATOM 2175 C C . GLU B 1 118 ? -0.358 15.328 19.406 1 98.06 118 GLU B C 1
ATOM 2177 O O . GLU B 1 118 ? 0.077 14.484 20.188 1 98.06 118 GLU B O 1
ATOM 2182 N N . LYS B 1 119 ? -1.624 15.625 19.359 1 98.5 119 LYS B N 1
ATOM 2183 C CA . LYS B 1 119 ? -2.623 14.922 20.156 1 98.5 119 LYS B CA 1
ATOM 2184 C C . LYS B 1 119 ? -2.641 13.43 19.812 1 98.5 119 LYS B C 1
ATOM 2186 O O . LYS B 1 119 ? -2.73 12.586 20.703 1 98.5 119 LYS B O 1
ATOM 2191 N N . LYS B 1 120 ? -2.525 13.133 18.562 1 98.44 120 LYS B N 1
ATOM 2192 C CA . LYS B 1 120 ? -2.654 11.75 18.109 1 98.44 120 LYS B CA 1
ATOM 2193 C C . LYS B 1 120 ? -1.36 10.969 18.344 1 98.44 120 LYS B C 1
ATOM 2195 O O . LYS B 1 120 ? -1.394 9.789 18.688 1 98.44 120 LYS B O 1
ATOM 2200 N N . TYR B 1 121 ? -0.206 11.578 18.156 1 97.81 121 TYR B N 1
ATOM 2201 C CA . TYR B 1 121 ? 1.028 10.812 18.047 1 97.81 121 TYR B CA 1
ATOM 2202 C C . TYR B 1 121 ? 1.981 11.156 19.188 1 97.81 121 TYR B C 1
ATOM 2204 O O . TYR B 1 121 ? 2.99 10.477 19.391 1 97.81 121 TYR B O 1
ATOM 2212 N N . GLY B 1 122 ? 1.686 12.234 19.891 1 97.19 122 GLY B N 1
ATOM 22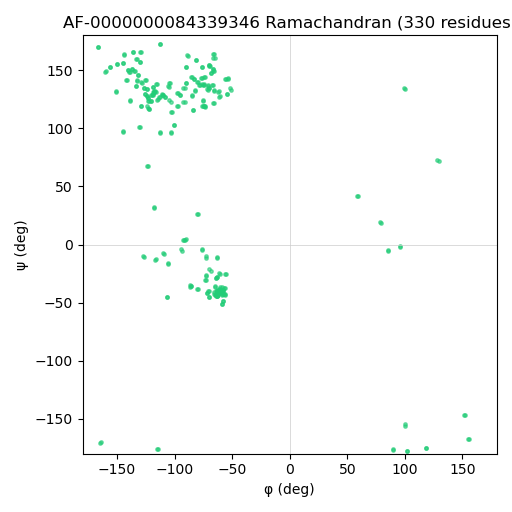13 C CA . GLY B 1 122 ? 2.506 12.602 21.031 1 97.19 122 GLY B CA 1
ATOM 2214 C C . GLY B 1 122 ? 3.467 13.734 20.734 1 97.19 122 GLY B C 1
ATOM 2215 O O . GLY B 1 122 ? 3.561 14.195 19.594 1 97.19 122 GLY B O 1
ATOM 2216 N N . ALA B 1 123 ? 4.262 14.109 21.641 1 95.44 123 ALA B N 1
ATOM 2217 C CA . ALA B 1 123 ? 5.055 15.336 21.656 1 95.44 123 ALA B CA 1
ATOM 2218 C C . ALA B 1 123 ? 6.203 15.242 20.656 1 95.44 123 ALA B C 1
ATOM 2220 O O . ALA B 1 123 ? 6.699 16.266 20.172 1 95.44 123 ALA B O 1
ATOM 2221 N N . ASP B 1 124 ? 6.652 14.047 20.375 1 92.06 124 ASP B N 1
ATOM 2222 C CA . ASP B 1 124 ? 7.73 13.859 19.406 1 92.06 124 ASP B CA 1
ATOM 2223 C C . ASP B 1 124 ? 7.301 14.328 18.016 1 92.06 124 ASP B C 1
ATOM 2225 O O . ASP B 1 124 ? 8.141 14.523 17.125 1 92.06 124 ASP B O 1
ATOM 2229 N N . TRP B 1 125 ? 6.031 14.602 17.812 1 94.62 125 TRP B N 1
ATOM 2230 C CA . TRP B 1 125 ? 5.496 15.016 16.531 1 94.62 125 TRP B CA 1
ATOM 2231 C C . TRP B 1 125 ? 4.898 16.422 16.609 1 94.62 125 TRP B C 1
ATOM 2233 O O . TRP B 1 125 ? 3.9 16.719 15.953 1 94.62 125 TRP B O 1
ATOM 2243 N N . HIS B 1 126 ? 5.445 17.203 17.438 1 95.69 126 HIS B N 1
ATOM 2244 C CA . HIS B 1 126 ? 5.105 18.609 17.5 1 95.69 126 HIS B CA 1
ATOM 2245 C C . HIS B 1 126 ? 5.629 19.375 16.281 1 95.69 126 HIS B C 1
ATOM 2247 O O . HIS B 1 126 ? 6.793 19.219 15.914 1 95.69 126 HIS B O 1
ATOM 2253 N N . PHE B 1 127 ? 4.785 20.172 15.703 1 96.75 127 PHE B N 1
ATOM 2254 C CA . PHE B 1 127 ? 5.156 21.031 14.586 1 96.75 127 PHE B CA 1
ATOM 2255 C C . PHE B 1 127 ? 4.828 22.484 14.891 1 96.75 127 PHE B C 1
ATOM 2257 O O . PHE B 1 127 ? 3.809 22.781 15.516 1 96.75 127 PHE B O 1
ATOM 2264 N N . ASP B 1 128 ? 5.684 23.344 14.469 1 97.38 128 ASP B N 1
ATOM 2265 C CA . ASP B 1 128 ? 5.324 24.75 14.336 1 97.38 128 ASP B CA 1
ATOM 2266 C C . ASP B 1 128 ? 4.738 25.047 12.953 1 97.38 128 ASP B C 1
ATOM 2268 O O . ASP B 1 128 ? 4.836 24.203 12.047 1 97.38 128 ASP B O 1
ATOM 2272 N N . VAL B 1 129 ? 4.074 26.172 12.828 1 97.75 129 VAL B N 1
ATOM 2273 C CA . VAL B 1 129 ? 3.461 26.547 11.562 1 97.75 129 VAL B CA 1
ATOM 2274 C C . VAL B 1 129 ? 4.305 27.641 10.891 1 97.75 129 VAL B C 1
ATOM 2276 O O . VAL B 1 129 ? 4.613 28.656 11.5 1 97.75 129 VAL B O 1
ATOM 2279 N N . GLY B 1 130 ? 4.719 27.391 9.703 1 94.62 130 GLY B N 1
ATOM 2280 C CA . GLY B 1 130 ? 5.434 28.359 8.891 1 94.62 130 GLY B CA 1
ATOM 2281 C C . GLY B 1 130 ? 4.668 28.781 7.645 1 94.62 130 GLY B C 1
ATOM 2282 O O . GLY B 1 130 ? 3.533 28.344 7.434 1 94.62 130 GLY B O 1
ATOM 2283 N N . ALA B 1 131 ? 5.281 29.609 6.797 1 92.56 131 ALA B N 1
ATOM 2284 C CA . ALA B 1 131 ? 4.645 30.188 5.609 1 92.56 131 ALA B CA 1
ATOM 2285 C C . ALA B 1 131 ? 4.281 29.094 4.609 1 92.56 131 ALA B C 1
ATOM 2287 O O . ALA B 1 131 ? 3.283 29.203 3.893 1 92.56 131 ALA B O 1
ATOM 2288 N N . GLU B 1 132 ? 5.039 27.984 4.609 1 94.06 132 GLU B N 1
ATOM 2289 C CA . GLU B 1 132 ? 4.855 26.984 3.572 1 94.06 132 GLU B CA 1
ATOM 2290 C C . GLU B 1 132 ? 4.215 25.719 4.137 1 94.06 132 GLU B C 1
ATOM 2292 O O . GLU B 1 132 ? 3.932 24.781 3.396 1 94.06 132 GLU B O 1
ATOM 2297 N N . GLY B 1 133 ? 4.098 25.672 5.414 1 97.44 133 GLY B N 1
ATOM 2298 C CA . GLY B 1 133 ? 3.572 24.484 6.055 1 97.44 133 GLY B CA 1
ATOM 2299 C C . GLY B 1 133 ? 4.098 24.281 7.465 1 97.44 133 GLY B C 1
ATOM 2300 O O . GLY B 1 133 ? 4.297 25.25 8.203 1 97.44 133 GLY B O 1
ATOM 2301 N N . PHE B 1 134 ? 4.258 23.016 7.859 1 97.81 134 PHE B N 1
ATOM 2302 C CA . PHE B 1 134 ? 4.809 22.672 9.164 1 97.81 134 PHE B CA 1
ATOM 2303 C C . PHE B 1 134 ? 6.309 22.922 9.211 1 97.81 134 PHE B C 1
ATOM 2305 O O . PHE B 1 134 ? 7 22.75 8.203 1 97.81 134 PHE B O 1
ATOM 2312 N N . THR B 1 135 ? 6.742 23.328 10.25 1 95.56 135 THR B N 1
ATOM 2313 C CA . THR B 1 135 ? 8.18 23.469 10.469 1 95.56 135 THR B CA 1
ATOM 2314 C C . THR B 1 135 ? 8.602 22.781 11.766 1 95.56 135 THR B C 1
ATOM 2316 O O . THR B 1 135 ? 7.832 22.75 12.727 1 95.56 135 THR B O 1
ATOM 2319 N N . GLY B 1 136 ? 9.766 22.109 11.672 1 87.88 136 GLY B N 1
ATOM 2320 C CA . GLY B 1 136 ? 10.336 21.406 12.812 1 87.88 136 GLY B CA 1
ATOM 2321 C C . GLY B 1 136 ? 11.797 21.047 12.625 1 87.88 136 GLY B C 1
ATOM 2322 O O . GLY B 1 136 ? 12.453 21.547 11.711 1 87.88 136 GLY B O 1
ATOM 2323 N N . PRO B 1 137 ? 12.32 20.219 13.547 1 83.62 137 PRO B N 1
ATOM 2324 C CA . PRO B 1 137 ? 13.734 19.859 13.477 1 83.62 137 PRO B CA 1
ATOM 2325 C C . PRO B 1 137 ? 14.125 19.234 12.133 1 83.62 137 PRO B C 1
ATOM 2327 O O . PRO B 1 137 ? 15.273 19.359 11.703 1 83.62 137 PRO B O 1
ATOM 2330 N N . GLY B 1 138 ? 13.18 18.641 11.453 1 83.31 138 GLY B N 1
ATOM 2331 C CA . GLY B 1 138 ? 13.453 18 10.18 1 83.31 138 GLY B CA 1
ATOM 2332 C C . GLY B 1 138 ? 13.281 18.922 8.992 1 83.31 138 GLY B C 1
ATOM 2333 O O . GLY B 1 138 ? 13.438 18.5 7.84 1 83.31 138 GLY B O 1
ATOM 2334 N N . GLY B 1 139 ? 13.008 20.156 9.289 1 89.81 139 GLY B N 1
ATOM 2335 C CA . GLY B 1 139 ? 12.805 21.109 8.219 1 89.81 139 GLY B CA 1
ATOM 2336 C C . GLY B 1 139 ? 11.344 21.391 7.934 1 89.81 139 GLY B C 1
ATOM 2337 O O . GLY B 1 139 ? 10.523 21.406 8.852 1 89.81 139 GLY B O 1
ATOM 2338 N N . VAL B 1 140 ? 11.125 21.797 6.684 1 95 140 VAL B N 1
ATOM 2339 C CA . VAL B 1 140 ? 9.773 22.188 6.305 1 95 140 VAL B CA 1
ATOM 2340 C C . VAL B 1 140 ? 9.039 20.984 5.715 1 95 140 VAL B C 1
ATOM 2342 O O . VAL B 1 140 ? 9.602 20.25 4.902 1 95 140 VAL B O 1
ATOM 2345 N N . ALA B 1 141 ? 7.852 20.812 6.152 1 97.31 141 ALA B N 1
ATOM 2346 C CA . ALA B 1 141 ? 6.98 19.781 5.59 1 97.31 141 ALA B CA 1
ATOM 2347 C C . ALA B 1 141 ? 5.719 20.406 4.992 1 97.31 141 ALA B C 1
ATOM 2349 O O . ALA B 1 141 ? 5.043 21.203 5.645 1 97.31 141 ALA B O 1
ATOM 2350 N N . TRP B 1 142 ? 5.488 20.031 3.785 1 98.19 142 TRP B N 1
ATOM 2351 C CA . TRP B 1 142 ? 4.223 20.391 3.162 1 98.19 142 TRP B CA 1
ATOM 2352 C C . TRP B 1 142 ? 3.086 19.531 3.686 1 98.19 142 TRP B C 1
ATOM 2354 O O . TRP B 1 142 ? 3.25 18.312 3.859 1 98.19 142 TRP B O 1
ATOM 2364 N N . VAL B 1 143 ? 1.946 20.188 3.945 1 98.81 143 VAL B N 1
ATOM 2365 C CA . VAL B 1 143 ? 0.768 19.484 4.445 1 98.81 143 VAL B CA 1
ATOM 2366 C C . VAL B 1 143 ? -0.264 19.344 3.326 1 98.81 143 VAL B C 1
ATOM 2368 O O . VAL B 1 143 ? -0.502 20.297 2.576 1 98.81 143 VAL B O 1
ATOM 2371 N N . PHE B 1 144 ? -0.861 18.188 3.184 1 98.94 144 PHE B N 1
ATOM 2372 C CA . PHE B 1 144 ? -1.876 17.922 2.17 1 98.94 144 PHE B CA 1
ATOM 2373 C C . PHE B 1 144 ? -3.164 17.406 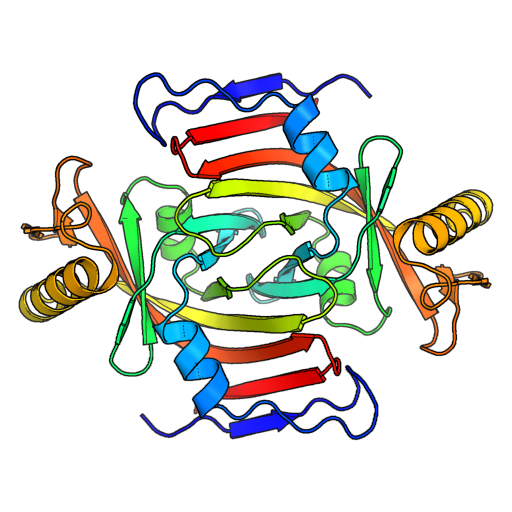2.811 1 98.94 144 PHE B C 1
ATOM 2375 O O . PHE B 1 144 ? -3.125 16.594 3.732 1 98.94 144 PHE B O 1
ATOM 2382 N N . ARG B 1 145 ? -4.25 17.938 2.404 1 98.88 145 ARG B N 1
ATOM 2383 C CA . ARG B 1 145 ? -5.555 17.328 2.605 1 98.88 145 ARG B CA 1
ATOM 2384 C C . ARG B 1 145 ? -5.863 16.328 1.497 1 98.88 145 ARG B C 1
ATOM 2386 O O . ARG B 1 145 ? -5.73 16.641 0.313 1 98.88 145 ARG B O 1
ATOM 2393 N N . LEU B 1 146 ? -6.223 15.133 1.84 1 98.75 146 LEU B N 1
ATOM 2394 C CA . LEU B 1 146 ? -6.586 14.094 0.882 1 98.75 146 LEU B CA 1
ATOM 2395 C C . LEU B 1 146 ? -8.102 13.922 0.815 1 98.75 146 LEU B C 1
ATOM 2397 O O . LEU B 1 146 ? -8.68 13.203 1.635 1 98.75 146 LEU B O 1
ATOM 2401 N N . ASP B 1 147 ? -8.711 14.547 -0.126 1 98.19 147 ASP B N 1
ATOM 2402 C CA . ASP B 1 147 ? -10.164 14.453 -0.285 1 98.19 147 ASP B CA 1
ATOM 2403 C C . ASP B 1 147 ? -10.57 13.094 -0.847 1 98.19 147 ASP B C 1
ATOM 2405 O O . ASP B 1 147 ? -10.211 12.75 -1.975 1 98.19 147 ASP B O 1
ATOM 2409 N N . PRO B 1 148 ? -11.344 12.352 -0.094 1 98.38 148 PRO B N 1
ATOM 2410 C CA . PRO B 1 148 ? -11.68 11.008 -0.569 1 98.38 148 PRO B CA 1
ATOM 2411 C C . PRO B 1 148 ? -12.641 11.031 -1.758 1 98.38 148 PRO B C 1
ATOM 2413 O O . PRO B 1 148 ? -13.578 11.836 -1.787 1 98.38 148 PRO B O 1
ATOM 2416 N N . THR B 1 149 ? -12.438 10.258 -2.734 1 97.94 149 THR B N 1
ATOM 2417 C CA . THR B 1 149 ? -13.367 10.023 -3.836 1 97.94 149 THR B CA 1
ATOM 2418 C C . THR B 1 149 ? -14.016 8.641 -3.715 1 97.94 149 THR B C 1
ATOM 2420 O O . THR B 1 149 ? -15.219 8.5 -3.904 1 97.94 149 THR B O 1
ATOM 2423 N N . THR B 1 150 ? -13.242 7.637 -3.426 1 97.81 150 THR B N 1
ATOM 2424 C CA . THR B 1 150 ? -13.672 6.262 -3.211 1 97.81 150 THR B CA 1
ATOM 2425 C C . THR B 1 150 ? -12.875 5.609 -2.09 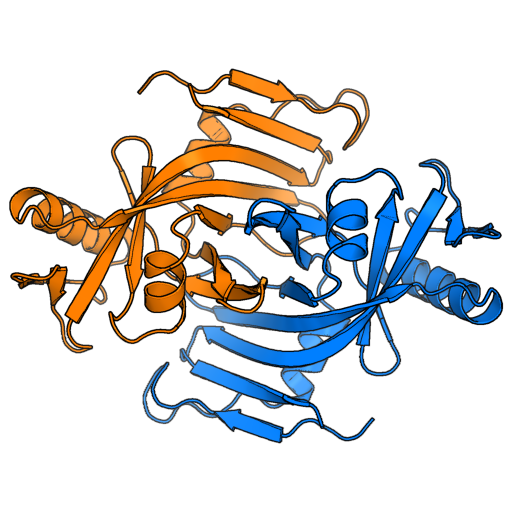1 97.81 150 THR B C 1
ATOM 2427 O O . THR B 1 150 ? -11.688 5.898 -1.922 1 97.81 150 THR B O 1
ATOM 2430 N N . ALA B 1 151 ? -13.531 4.812 -1.292 1 98.56 151 ALA B N 1
ATOM 2431 C CA . ALA B 1 151 ? -12.828 4.023 -0.283 1 98.56 151 ALA B CA 1
ATOM 2432 C C . ALA B 1 151 ? -13.242 2.555 -0.351 1 98.56 151 ALA B C 1
ATOM 2434 O O . ALA B 1 151 ? -14.312 2.23 -0.873 1 98.56 151 ALA B O 1
ATOM 2435 N N . PHE B 1 152 ? -12.398 1.708 0.141 1 98.56 152 PHE B N 1
ATOM 2436 C CA . PHE B 1 152 ? -12.664 0.277 0.235 1 98.56 152 PHE B CA 1
ATOM 2437 C C . PHE B 1 152 ? -12.289 -0.254 1.613 1 98.56 152 PHE B C 1
ATOM 2439 O O . PHE B 1 152 ? -11.266 0.128 2.172 1 98.56 152 PHE B O 1
ATOM 2446 N N . ALA B 1 153 ? -13.133 -1.051 2.131 1 98.62 153 ALA B N 1
ATOM 2447 C CA . ALA B 1 153 ? -12.805 -1.859 3.301 1 98.62 153 ALA B CA 1
ATOM 2448 C C . ALA B 1 153 ? -12.711 -3.338 2.938 1 98.62 153 ALA B C 1
ATOM 2450 O O . ALA B 1 153 ? -13.609 -3.885 2.293 1 98.62 153 ALA B O 1
ATOM 2451 N N . PHE B 1 154 ? -11.617 -3.938 3.33 1 98.44 154 PHE B N 1
ATOM 2452 C CA . PHE B 1 154 ? -11.391 -5.367 3.135 1 98.44 154 PHE B CA 1
ATOM 2453 C C . PHE B 1 154 ? -11.375 -6.098 4.473 1 98.44 154 PHE B C 1
ATOM 2455 O O . PHE B 1 154 ? -10.352 -6.121 5.16 1 98.44 154 PHE B O 1
ATOM 2462 N N . GLY B 1 155 ? -12.523 -6.66 4.816 1 97.62 155 GLY B N 1
ATOM 2463 C CA . GLY B 1 155 ? -12.586 -7.469 6.023 1 97.62 155 GLY B CA 1
ATOM 2464 C C . GLY B 1 155 ? -11.984 -8.852 5.844 1 97.62 155 GLY B C 1
ATOM 2465 O O . GLY B 1 155 ? -12.102 -9.453 4.777 1 97.62 155 GLY B O 1
ATOM 2466 N N . LYS B 1 156 ? -11.297 -9.383 6.91 1 96.5 156 LYS B N 1
ATOM 2467 C CA . LYS B 1 156 ? -10.555 -10.641 6.801 1 96.5 156 LYS B CA 1
ATOM 2468 C C . LYS B 1 156 ? -11.031 -11.648 7.84 1 96.5 156 LYS B C 1
ATOM 2470 O O . LYS B 1 156 ? -10.25 -12.109 8.672 1 96.5 156 LYS B O 1
ATOM 2475 N N . GLY B 1 157 ? -12.242 -12.156 7.766 1 90.19 157 GLY B N 1
ATOM 2476 C CA . GLY B 1 157 ? -12.867 -13.141 8.625 1 90.19 157 GLY B CA 1
ATOM 2477 C C . GLY B 1 157 ? -14.234 -12.719 9.133 1 90.19 157 GLY B C 1
ATOM 2478 O O . GLY B 1 157 ? -14.414 -12.484 10.328 1 90.19 157 GLY B O 1
ATOM 2479 N N . PRO B 1 158 ? -15.32 -12.648 8.461 1 92.69 158 PRO B N 1
ATOM 2480 C CA . PRO B 1 158 ? -15.242 -13.242 7.121 1 92.69 158 PRO B CA 1
ATOM 2481 C C . PRO B 1 158 ? -14.602 -12.305 6.098 1 92.69 158 PRO B C 1
ATOM 2483 O O . PRO B 1 158 ? -14.57 -11.086 6.305 1 92.69 158 PRO B O 1
ATOM 2486 N N . TYR B 1 159 ? -14.109 -12.891 5.039 1 94.44 159 TYR B N 1
ATOM 2487 C CA . TYR B 1 159 ? -13.617 -12.062 3.941 1 94.44 159 TYR B CA 1
ATOM 2488 C C . TYR B 1 159 ? -14.758 -11.281 3.295 1 94.44 159 TYR B C 1
ATOM 2490 O O . TYR B 1 159 ? -15.828 -11.836 3.029 1 94.44 159 TYR B O 1
ATOM 2498 N N . ARG B 1 160 ? -14.57 -9.992 3.078 1 95.62 160 ARG B N 1
ATOM 2499 C CA . ARG B 1 160 ? -15.555 -9.125 2.447 1 95.62 160 ARG B CA 1
ATOM 2500 C C . ARG B 1 160 ? -14.906 -7.859 1.897 1 95.62 160 ARG B C 1
ATOM 2502 O O . ARG B 1 160 ? -13.883 -7.406 2.42 1 95.62 160 ARG B O 1
ATOM 2509 N N . GLN B 1 161 ? -15.484 -7.391 0.857 1 97 161 GLN B N 1
ATOM 2510 C CA . GLN B 1 161 ? -15.086 -6.113 0.274 1 97 161 GLN B CA 1
ATOM 2511 C C . GLN B 1 161 ? -16.266 -5.148 0.206 1 97 161 GLN B C 1
ATOM 2513 O O . GLN B 1 161 ? -17.312 -5.473 -0.361 1 97 161 GLN B O 1
ATOM 2518 N N . THR B 1 162 ? -16.094 -4 0.809 1 97.62 162 THR B N 1
ATOM 2519 C CA . THR B 1 162 ? -17.094 -2.934 0.77 1 97.62 162 THR B CA 1
ATOM 2520 C C . THR B 1 162 ? -16.531 -1.688 0.093 1 97.62 162 THR B C 1
ATOM 2522 O O . THR B 1 162 ? -15.406 -1.271 0.39 1 97.62 162 THR B O 1
ATOM 2525 N N . ARG B 1 163 ? -17.234 -1.168 -0.795 1 97.25 163 ARG B N 1
ATOM 2526 C CA . ARG B 1 163 ? -16.859 0.079 -1.46 1 97.25 163 ARG B CA 1
ATOM 2527 C C . ARG B 1 163 ? -17.703 1.241 -0.944 1 97.25 163 ARG B C 1
ATOM 2529 O O . ARG B 1 163 ? -18.906 1.088 -0.709 1 97.25 163 ARG B O 1
ATOM 2536 N N . TYR B 1 164 ? -17.062 2.379 -0.747 1 97.88 164 TYR B N 1
ATOM 2537 C CA . TYR B 1 164 ? -17.719 3.631 -0.376 1 97.88 164 TYR B CA 1
ATOM 2538 C C . TYR B 1 164 ? -17.5 4.695 -1.444 1 97.88 164 TYR B C 1
ATOM 2540 O O . TYR B 1 164 ? -16.359 4.973 -1.83 1 97.88 164 TYR B O 1
ATOM 2548 N N . ARG B 1 165 ? -18.5 5.305 -1.893 1 96.69 165 ARG B N 1
ATOM 2549 C CA . ARG B 1 165 ? -18.391 6.348 -2.908 1 96.69 165 ARG B CA 1
ATOM 2550 C C . ARG B 1 165 ? -18.766 7.707 -2.336 1 96.69 165 ARG B C 1
ATOM 2552 O O . ARG B 1 165 ? -19.859 7.867 -1.771 1 96.69 165 ARG B O 1
ATOM 2559 N N . PHE B 1 166 ? -17.875 8.578 -2.527 1 95.38 166 PHE B N 1
ATOM 2560 C CA . PHE B 1 166 ? -18.078 9.914 -1.991 1 95.38 166 PHE B CA 1
ATOM 2561 C C . PHE B 1 166 ? -18.672 10.836 -3.055 1 95.38 166 PHE B C 1
ATOM 2563 O O . PHE B 1 166 ? -18.312 10.734 -4.23 1 95.38 166 PHE B O 1
ATOM 2570 N N . THR B 1 167 ? -19.781 11.57 -2.803 1 82.88 167 THR B N 1
ATOM 2571 C CA . THR B 1 167 ? -20.453 12.484 -3.717 1 82.88 167 THR B CA 1
ATOM 2572 C C . THR B 1 167 ? -20.125 13.938 -3.377 1 82.88 167 THR B C 1
ATOM 2574 O O . THR B 1 167 ? -19.844 14.258 -2.221 1 82.88 167 THR B O 1
#

Foldseek 3Di:
DDFFDKDWDCVWFDPPDDGDDPVNVLVCVAQFAKKWKWFAAPVGDIDIDMFGWHDDPQWIKGKDDCPDRRNVRCVVPQWMKMWGDDPDLAFDKIKIFIFGKDWDQPQVVLVVVQVRQCVNNNDVSHFDADRQGTQDPVGHMIMITTHTAKMWMFHRVRTTIMITGDD/DDFFDKDWDCVWFDPPDDGDDVVNVLVCVAQFAKKWKWFAAPVGDIDIDMFGWHDDDQWIKGKDDCPDRRNVRCVVPQWMKMWGDDPDLAFDKIKIFIFGKDWDQPQVVLVVVQVRQCVNNNDVSHFDADRQGTQDPVGHMIMITTHTAKMWMAHRVRTTIMITGDD

InterPro domains:
  IPR011576 Pyridoxamine 5'-phosphate oxidase, N-terminal [PF01243] (24-125)
  IPR012349 FMN-binding split barrel [G3DSA:2.30.110.10] (19-163)
  IPR052019 F420H(2)-dependent biliverdin reductase/Heme oxygenase [PTHR35176] (20-155)

Solvent-accessible surface area (backbone atoms only — not comparable to full-atom values): 17413 Å² total; per-residue (Å²): 128,81,79,52,51,78,42,63,40,80,90,42,52,48,88,86,54,71,64,71,52,65,69,58,54,49,51,48,60,54,64,49,56,24,33,35,40,31,33,33,40,96,88,56,35,50,43,72,48,75,48,57,61,45,58,57,94,84,23,45,31,37,65,43,44,65,85,37,66,66,45,51,18,37,75,78,39,33,40,29,26,41,36,37,38,57,30,51,64,67,54,62,57,34,40,38,36,33,23,43,51,39,79,48,63,53,62,70,60,47,46,54,48,30,51,50,41,21,71,73,72,32,76,92,47,57,48,47,74,47,87,70,19,37,31,47,98,89,41,57,24,35,31,30,39,30,45,59,47,36,34,36,39,38,35,21,75,64,36,29,34,19,35,30,42,52,130,129,80,78,52,51,79,42,63,38,81,90,42,52,47,88,87,55,71,65,71,52,65,70,57,54,50,49,49,61,55,65,49,56,23,33,34,40,30,32,32,40,98,88,58,36,50,43,73,46,75,47,58,64,44,58,56,93,85,24,44,30,39,64,43,44,63,84,37,68,65,44,52,19,37,75,76,38,34,40,30,26,40,36,39,37,57,31,50,64,69,55,63,59,33,39,36,36,33,24,43,52,39,80,48,62,54,62,70,61,47,47,54,49,30,51,51,42,21,71,73,72,31,75,93,48,56,48,45,74,48,87,70,20,38,31,46,98,89,40,59,23,35,32,31,41,31,46,59,46,38,34,36,39,39,34,22,76,66,35,30,35,18,36,31,42,52,130